Protein 4DYW (pdb70)

Radius of gyration: 19.46 Å; Cα contacts (8 Å, |Δi|>4): 592; chains: 2; bounding box: 38×38×55 Å

Secondary structure (DSSP, 8-state):
---EEEEEEEEEETTEEEEEEE-SSSSTT-EE--EEEPPTT--HHHHHHHHHHHHHS-EEES-EEEEEEEEEETTTTEEEEEEEEEESEEES----S-TTTEEEEEEEETTS--SSB-HHHHHHHHHH-/---EEEEEEEEEETTEEEEEEE-SSSSTT-EE-SEEEPPTT--HHHHHHHHHHHHHS-EEES-EEEEEEEEEETTTTEEEEEEEEEESEEES----S-TTTEEEEEEEETTS--SSBPHHHHHHHHHH-

Solvent-accessible surface area: 12102 Å² total; per-residue (Å²): 123,77,6,61,3,4,8,5,0,2,0,17,99,129,44,111,1,2,0,3,61,64,92,149,80,66,58,54,26,14,33,1,24,2,16,29,94,0,48,93,63,27,60,3,102,49,0,2,52,63,14,0,89,78,4,0,32,0,42,17,87,93,27,86,54,35,10,20,0,36,29,61,43,65,104,110,46,42,1,63,4,13,0,1,5,36,0,110,41,15,56,51,132,22,141,36,52,24,94,99,94,8,102,30,48,17,83,44,34,51,138,111,39,20,130,75,13,10,57,26,0,118,47,1,20,140,114,42,110,113,83,4,56,4,4,8,4,0,0,0,18,37,131,43,111,0,0,0,4,57,65,49,60,82,66,60,53,28,14,31,3,24,0,12,25,103,1,50,97,57,14,36,3,100,149,0,3,55,63,7,0,87,75,8,1,20,1,44,19,86,97,31,87,54,38,6,20,0,35,24,61,42,66,103,107,45,40,2,62,4,12,0,2,7,34,1,120,45,53,54,52,136,19,136,58,48,83,85,90,80,15,100,32,50,13,84,42,34,54,138,107,60,23,159,68,20,10,65,25,0,117,50,0,13,126,107,59,105

B-factor: mean 45.98, std 13.65, range [24.49, 99.6]

Sequence (258 aa):
EQPRVGCGAAIVRDGRILLIKRKRAPEAGCWGLPGGKVDWLEPVERAVCREIEEELGIALERATLLCVVDHIDAANGEHWVAPVYLAHAFSGEPRVVEPDRHEALGWFALDDLPQPLTHATRIALEQVTEQPRVGCGAAIVRDGRIL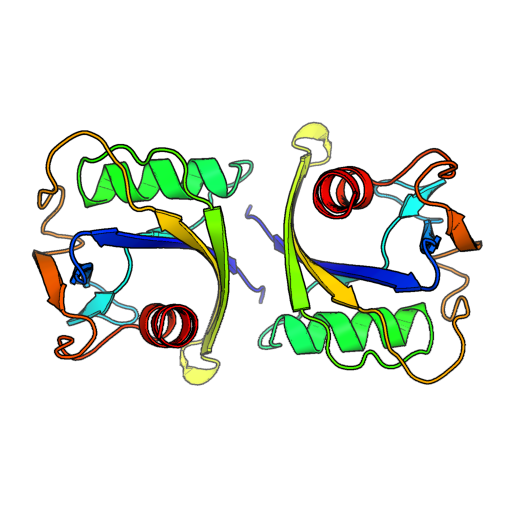LIKRKRAPEAGCWGLPGGKVDWLEPVERAVCREIEEELGIALERATLLCVVDHIDAANGEHWVAPVYLAHAFSGEPRVVEPDRHEALGWFALDDLPQPLTHATRIALEQVT

Organism: Burkholderia pseudomallei (strain 1710b) (NCBI:txid320372)

Structure (mmCIF, N/CA/C/O backbone):
data_4DYW
#
_entry.id   4DYW
#
_cell.length_a   78.040
_cell.length_b   78.040
_cell.length_c   113.920
_cell.angle_alpha   90.000
_cell.angle_beta   90.000
_cell.angle_gamma   90.000
#
_symmetry.space_group_name_H-M   'P 43 21 2'
#
loop_
_entity.id
_entity.type
_entity.pdbx_description
1 polymer 'MutT/NUDIX family protein'
2 water water
#
loop_
_atom_site.group_PDB
_atom_site.id
_atom_site.type_symbol
_atom_site.label_atom_id
_atom_site.label_alt_id
_atom_site.label_comp_id
_atom_site.label_asym_id
_atom_site.label_entity_id
_atom_site.label_seq_id
_atom_site.pdbx_PDB_ins_code
_atom_site.Cartn_x
_atom_site.Cartn_y
_atom_site.Cartn_z
_atom_site.occupancy
_atom_site.B_iso_or_equiv
_atom_site.auth_seq_id
_atom_site.auth_comp_id
_atom_site.auth_asym_id
_atom_site.auth_atom_id
_atom_site.pdbx_PDB_model_num
ATOM 1 N N . GLU A 1 26 ? 28.897 0.724 0.687 1.00 58.35 5 GLU A N 1
ATOM 2 C CA . GLU A 1 26 ? 29.079 0.549 -0.777 1.00 60.38 5 GLU A CA 1
ATOM 3 C C . GLU A 1 26 ? 28.014 -0.429 -1.296 1.00 59.85 5 GLU A C 1
ATOM 4 O O . GLU A 1 26 ? 27.276 -0.106 -2.238 1.00 62.22 5 GLU A O 1
ATOM 6 N N . GLN A 1 27 ? 27.895 -1.610 -0.688 1.00 55.75 6 GLN A N 1
ATOM 7 C CA . GLN A 1 27 ? 26.943 -2.610 -1.245 1.00 54.30 6 GLN A CA 1
ATOM 8 C C . GLN A 1 27 ? 26.271 -3.641 -0.300 1.00 47.18 6 GLN A C 1
ATOM 9 O O . GLN A 1 27 ? 26.756 -3.911 0.796 1.00 49.49 6 GLN A O 1
ATOM 15 N N . PRO A 1 28 ? 25.129 -4.216 -0.737 1.00 41.53 7 PRO A N 1
ATOM 16 C CA . PRO A 1 28 ? 24.337 -5.057 0.160 1.00 39.61 7 PRO A CA 1
ATOM 17 C C . PRO A 1 28 ? 25.118 -6.263 0.665 1.00 39.07 7 PRO A C 1
ATOM 18 O O . PRO A 1 28 ? 25.905 -6.829 -0.060 1.00 41.99 7 PRO A O 1
ATOM 22 N N . ARG A 1 29 ? 24.924 -6.636 1.911 1.00 40.00 8 ARG A N 1
ATOM 23 C CA . ARG A 1 29 ? 25.679 -7.731 2.499 1.00 42.16 8 ARG A CA 1
ATOM 24 C C . ARG A 1 29 ? 24.718 -8.896 2.725 1.00 38.28 8 ARG A C 1
ATOM 25 O O . ARG A 1 29 ? 23.493 -8.663 2.813 1.00 32.62 8 ARG A O 1
ATOM 33 N N . VAL A 1 30 ? 25.278 -10.120 2.803 1.00 31.52 9 VAL A N 1
ATOM 34 C CA . VAL A 1 30 ? 24.484 -11.343 2.933 1.00 29.86 9 VAL A CA 1
ATOM 35 C C . VAL A 1 30 ? 24.494 -11.845 4.374 1.00 30.21 9 VAL A C 1
ATOM 36 O O . VAL A 1 30 ? 25.539 -12.135 4.920 1.00 28.71 9 VAL A O 1
ATOM 40 N N . GLY A 1 31 ? 23.302 -11.960 4.963 1.00 30.76 10 GLY A N 1
ATOM 41 C CA . GLY A 1 31 ? 23.121 -12.472 6.302 1.00 31.74 10 GLY A CA 1
ATOM 42 C C . GLY A 1 31 ? 22.290 -13.725 6.251 1.00 33.82 10 GLY A C 1
ATOM 43 O O . GLY A 1 31 ? 21.990 -14.220 5.170 1.00 36.08 10 GLY A O 1
ATOM 44 N N . CYS A 1 32 ? 21.961 -14.272 7.418 1.00 36.43 11 CYS A N 1
ATOM 45 C CA . CYS A 1 32 ? 21.073 -15.449 7.506 1.00 36.14 11 CYS A CA 1
ATOM 46 C C . CYS A 1 32 ? 20.490 -15.578 8.902 1.00 34.19 11 CYS A C 1
ATOM 47 O O . CYS A 1 32 ? 20.933 -14.914 9.838 1.00 33.47 11 CYS A O 1
ATOM 50 N N . GLY A 1 33 ? 19.494 -16.434 9.033 1.00 33.77 12 GLY A N 1
ATOM 51 C CA . GLY A 1 33 ? 18.777 -16.577 10.292 1.00 33.45 12 GLY A CA 1
ATOM 52 C C . GLY A 1 33 ? 18.054 -17.893 10.389 1.00 33.95 12 GLY A C 1
ATOM 53 O O . GLY A 1 33 ? 17.884 -18.598 9.373 1.00 34.86 12 GLY A O 1
ATOM 54 N N . ALA A 1 34 ? 17.633 -18.227 11.614 1.00 34.79 13 ALA A N 1
ATOM 55 C CA . ALA A 1 34 ? 16.873 -19.454 11.875 1.00 34.76 13 ALA A CA 1
ATOM 56 C C . ALA A 1 34 ? 15.646 -19.154 12.744 1.00 35.39 13 ALA A C 1
ATOM 57 O O . ALA A 1 34 ? 15.739 -18.486 13.763 1.00 36.72 13 ALA A O 1
ATOM 59 N N . ALA A 1 35 ? 14.492 -19.615 12.286 1.00 36.49 14 ALA A N 1
ATOM 60 C CA . ALA A 1 35 ? 13.260 -19.577 13.047 1.00 36.33 14 ALA A CA 1
ATOM 61 C C . ALA A 1 35 ? 13.119 -20.982 13.623 1.00 36.78 14 ALA A C 1
ATOM 62 O O . ALA A 1 35 ? 12.748 -21.894 12.910 1.00 41.27 14 ALA A O 1
ATOM 64 N N . ILE A 1 36 ? 13.458 -21.156 14.893 1.00 36.67 15 ILE A N 1
ATOM 65 C CA . ILE A 1 36 ? 13.445 -22.451 15.546 1.00 37.44 15 ILE A CA 1
ATOM 66 C C . ILE A 1 36 ? 12.153 -22.594 16.352 1.00 40.50 15 ILE A C 1
ATOM 67 O O . ILE A 1 36 ? 11.948 -21.897 17.352 1.00 37.87 15 ILE A O 1
ATOM 72 N N . VAL A 1 37 ? 11.279 -23.490 15.899 1.00 45.87 16 VAL A N 1
ATOM 73 C CA . VAL A 1 37 ? 9.920 -23.588 16.413 1.00 50.69 16 VAL A CA 1
ATOM 74 C C . VAL A 1 37 ? 9.599 -24.993 16.903 1.00 58.25 16 VAL A C 1
ATOM 75 O O . VAL A 1 37 ? 9.657 -25.939 16.124 1.00 62.05 16 VAL A O 1
ATOM 79 N N . ARG A 1 38 ? 9.259 -25.106 18.192 1.00 66.44 17 ARG A N 1
ATOM 80 C CA . ARG A 1 38 ? 8.766 -26.343 18.826 1.00 68.88 17 ARG A CA 1
ATOM 81 C C . ARG A 1 38 ? 7.503 -26.023 19.616 1.00 69.63 17 ARG A C 1
ATOM 82 O O . ARG A 1 38 ? 7.475 -25.043 20.353 1.00 67.71 17 ARG A O 1
ATOM 90 N N . ASP A 1 39 ? 6.468 -26.850 19.466 1.00 69.75 18 ASP A N 1
ATOM 91 C CA . ASP A 1 39 ? 5.250 -26.760 20.290 1.00 69.06 18 ASP A CA 1
ATOM 92 C C . ASP A 1 39 ? 4.602 -25.379 20.262 1.00 63.76 18 ASP A C 1
ATOM 93 O O . ASP A 1 39 ? 4.112 -24.893 21.291 1.00 59.28 18 ASP A O 1
ATOM 98 N N . GLY A 1 40 ? 4.600 -24.756 19.087 1.00 60.09 19 GLY A N 1
ATOM 99 C CA . GLY A 1 40 ? 3.991 -23.434 18.925 1.00 58.90 19 GLY A CA 1
ATOM 100 C C . GLY A 1 40 ? 4.728 -22.330 19.656 1.00 55.76 19 GLY A C 1
ATOM 101 O O . GLY A 1 40 ? 4.127 -21.293 20.015 1.00 51.77 19 GLY A O 1
ATOM 102 N N . ARG A 1 41 ? 6.028 -22.563 19.893 1.00 53.14 20 ARG A N 1
ATOM 103 C CA . ARG A 1 41 ? 6.900 -21.574 20.514 1.00 48.83 20 ARG A CA 1
ATOM 104 C C . ARG A 1 41 ? 8.149 -21.361 19.669 1.00 44.01 20 ARG A C 1
ATOM 105 O O . ARG A 1 41 ? 8.683 -22.291 19.075 1.00 41.61 20 ARG A O 1
ATOM 113 N N . ILE A 1 42 ? 8.640 -20.130 19.646 1.00 40.99 21 ILE A N 1
ATOM 114 C CA . ILE A 1 42 ? 9.840 -19.823 18.899 1.00 37.58 21 ILE A CA 1
ATOM 115 C C . ILE A 1 42 ? 11.002 -19.499 19.839 1.00 35.51 21 ILE A C 1
ATOM 116 O O . ILE A 1 42 ? 10.807 -18.844 20.848 1.00 33.22 21 ILE A O 1
ATOM 121 N N . LEU A 1 43 ? 12.207 -19.957 19.489 1.00 36.00 22 LEU A N 1
ATOM 122 C CA . LEU A 1 43 ? 13.405 -19.698 20.291 1.00 36.07 22 LEU A CA 1
ATOM 123 C C . LEU A 1 43 ? 13.997 -18.356 19.902 1.00 37.83 22 LEU A C 1
ATOM 124 O O . LEU A 1 43 ? 14.515 -18.205 18.805 1.00 40.43 22 LEU A O 1
ATOM 129 N N . LEU A 1 44 ? 13.913 -17.384 20.811 1.00 39.02 23 LEU A N 1
ATOM 130 C CA . LEU A 1 44 ? 14.440 -16.046 20.586 1.00 35.40 23 LEU A CA 1
ATOM 131 C C . LEU A 1 44 ? 15.565 -15.714 21.570 1.00 35.21 23 LEU A C 1
ATOM 132 O O . LEU A 1 44 ? 15.600 -16.211 22.692 1.00 31.71 23 LEU A O 1
ATOM 137 N N . ILE A 1 45 ? 16.486 -14.867 21.110 1.00 36.83 24 ILE A N 1
ATOM 138 C CA . ILE A 1 45 ? 17.684 -14.485 21.850 1.00 35.88 24 ILE A CA 1
ATOM 139 C C . ILE A 1 45 ? 17.763 -12.959 21.886 1.00 35.96 24 ILE A C 1
ATOM 140 O O . ILE A 1 45 ? 17.343 -12.306 20.956 1.00 37.28 24 ILE A O 1
ATOM 145 N N . LYS A 1 46 ? 18.176 -12.388 23.016 1.00 38.31 25 LYS A N 1
ATOM 146 C CA . LYS A 1 46 ? 18.062 -10.962 23.244 1.00 35.88 25 LYS A CA 1
ATOM 147 C C . LYS A 1 46 ? 19.437 -10.336 23.079 1.00 38.08 25 LYS A C 1
ATOM 148 O O . LYS A 1 46 ? 20.355 -10.678 23.803 1.00 39.09 25 LYS A O 1
ATOM 154 N N . ARG A 1 47 ? 19.574 -9.406 22.138 1.00 37.30 26 ARG A N 1
ATOM 155 C CA . ARG A 1 47 ? 20.883 -8.834 21.816 1.00 39.55 26 ARG A CA 1
ATOM 156 C C . ARG A 1 47 ? 21.332 -7.756 22.821 1.00 41.83 26 ARG A C 1
ATOM 157 O O . ARG A 1 47 ? 20.510 -6.918 23.269 1.00 40.99 26 ARG A O 1
ATOM 165 N N . LYS A 1 48 ? 22.622 -7.764 23.158 1.00 43.94 27 LYS A N 1
ATOM 166 C CA . LYS A 1 48 ? 23.212 -6.701 23.991 1.00 49.61 27 LYS A CA 1
ATOM 167 C C . LYS A 1 48 ? 23.712 -5.532 23.175 1.00 53.02 27 LYS A C 1
ATOM 168 O O . LYS A 1 48 ? 23.646 -4.419 23.631 1.00 55.95 27 LYS A O 1
ATOM 174 N N . ARG A 1 49 ? 24.211 -5.787 21.968 1.00 57.34 28 ARG A N 1
ATOM 175 C CA . ARG A 1 49 ? 24.965 -4.782 21.224 1.00 60.26 28 ARG A CA 1
ATOM 176 C C . ARG A 1 49 ? 24.213 -4.339 19.989 1.00 57.14 28 ARG A C 1
ATOM 177 O O . ARG A 1 49 ? 23.503 -5.132 19.367 1.00 57.12 28 ARG A O 1
ATOM 185 N N . ALA A 1 50 ? 24.415 -3.082 19.611 1.00 52.77 29 ALA A N 1
ATOM 186 C CA . ALA A 1 50 ? 23.852 -2.554 18.377 1.00 52.12 29 ALA A CA 1
ATOM 187 C C . ALA A 1 50 ? 24.374 -3.336 17.169 1.00 50.86 29 ALA A C 1
ATOM 188 O O . ALA A 1 50 ? 25.397 -4.004 17.259 1.00 48.92 29 ALA A O 1
ATOM 190 N N . PRO A 1 51 ? 23.664 -3.287 16.038 1.00 49.51 30 PRO A N 1
ATOM 191 C CA . PRO A 1 51 ? 22.356 -2.670 15.828 1.00 50.10 30 PRO A CA 1
ATOM 192 C C . PRO A 1 51 ? 21.219 -3.451 16.504 1.00 47.00 30 PRO A C 1
ATOM 193 O O . PRO A 1 51 ? 21.370 -4.626 16.821 1.00 48.06 30 PRO A O 1
ATOM 197 N N . GLU A 1 52 ? 20.085 -2.790 16.688 1.00 43.94 31 GLU A N 1
ATOM 198 C CA . GLU A 1 52 ? 18.932 -3.389 17.319 1.00 42.93 31 GLU A CA 1
ATOM 199 C C . GLU A 1 52 ? 19.256 -3.949 18.735 1.00 43.02 31 GLU A C 1
ATOM 200 O O . GLU A 1 52 ? 18.689 -4.945 19.182 1.00 39.88 31 GLU A O 1
ATOM 206 N N . ALA A 1 53 ? 20.143 -3.253 19.449 1.00 44.58 32 ALA A N 1
ATOM 207 C CA . ALA A 1 53 ? 20.465 -3.578 20.850 1.00 43.31 32 ALA A CA 1
ATOM 208 C C . ALA A 1 53 ? 19.198 -3.601 21.715 1.00 42.45 32 ALA A C 1
ATOM 209 O O . ALA A 1 53 ? 18.292 -2.786 21.545 1.00 42.27 32 ALA A O 1
ATOM 211 N N . GLY A 1 54 ? 19.113 -4.565 22.620 1.00 42.99 33 GLY A N 1
ATOM 212 C CA . GLY A 1 54 ? 17.937 -4.678 23.483 1.00 44.44 33 GLY A CA 1
ATOM 213 C C . GLY A 1 54 ? 16.708 -5.351 22.861 1.00 46.08 33 GLY A C 1
ATOM 214 O O . GLY A 1 54 ? 15.661 -5.444 23.527 1.00 47.05 33 GLY A O 1
ATOM 215 N N . CYS A 1 55 ? 16.838 -5.840 21.616 1.00 43.12 34 CYS A N 1
ATOM 216 C CA . CYS A 1 55 ? 15.751 -6.526 20.928 1.00 41.03 34 CYS A CA 1
ATOM 217 C C . CYS A 1 55 ? 15.885 -8.028 20.992 1.00 38.43 34 CYS A C 1
ATOM 218 O O . CYS A 1 55 ? 17.001 -8.576 20.926 1.00 38.74 34 CYS A O 1
ATOM 221 N N . TRP A 1 56 ? 14.732 -8.682 21.093 1.00 35.36 35 TRP A N 1
ATOM 222 C CA . TRP A 1 56 ? 14.651 -10.129 20.987 1.00 35.52 35 TRP A CA 1
ATOM 223 C C . TRP A 1 56 ? 14.559 -10.455 19.543 1.00 35.21 35 TRP A C 1
ATOM 224 O O . TRP A 1 56 ? 13.831 -9.792 18.808 1.00 34.60 35 TRP A O 1
ATOM 235 N N . GLY A 1 57 ? 15.282 -11.475 19.101 1.00 35.17 36 GLY A N 1
ATOM 236 C CA . GLY A 1 57 ? 15.234 -11.838 17.702 1.00 34.61 36 GLY A CA 1
ATOM 237 C C . GLY A 1 57 ? 15.688 -13.237 17.399 1.00 34.30 36 GLY A C 1
ATOM 238 O O . GLY A 1 57 ? 16.126 -13.974 18.271 1.00 32.39 36 GLY A O 1
ATOM 239 N N . LEU A 1 58 ? 15.589 -13.578 16.122 1.00 35.27 37 LEU A N 1
ATOM 240 C CA . LEU A 1 58 ? 16.052 -14.841 15.606 1.00 33.98 37 LEU A CA 1
ATOM 241 C C . LEU A 1 58 ? 17.551 -14.914 15.743 1.00 33.41 37 LEU A C 1
ATOM 242 O O . LEU A 1 58 ? 18.225 -13.935 15.559 1.00 33.58 37 LEU A O 1
ATOM 247 N N . PRO A 1 59 ? 18.088 -16.087 16.060 1.00 34.59 38 PRO A N 1
ATOM 248 C CA . PRO A 1 59 ? 19.518 -16.288 15.896 1.00 34.41 38 PRO A CA 1
ATOM 249 C C . PRO A 1 59 ? 19.953 -16.237 14.417 1.00 36.42 38 PRO A C 1
ATOM 250 O O . PRO A 1 59 ? 19.162 -16.588 13.519 1.00 35.86 38 PRO A O 1
ATOM 254 N N . GLY A 1 60 ? 21.201 -15.845 14.176 1.00 36.11 39 GLY A N 1
ATOM 255 C CA . GLY A 1 60 ? 21.740 -15.765 12.818 1.00 38.82 39 GLY A CA 1
ATOM 256 C C . GLY A 1 60 ? 22.949 -14.863 12.767 1.00 40.22 39 GLY A C 1
ATOM 257 O O . GLY A 1 60 ? 23.534 -14.576 13.801 1.00 43.77 39 GLY A O 1
ATOM 258 N N . GLY A 1 61 ? 23.348 -14.448 11.570 1.00 37.32 40 GLY A N 1
ATOM 259 C CA . GLY A 1 61 ? 24.563 -13.660 11.408 1.00 38.16 40 GLY A CA 1
ATOM 260 C C . GLY A 1 61 ? 25.003 -13.603 9.962 1.00 39.05 40 GLY A C 1
ATOM 261 O O . GLY A 1 61 ? 24.219 -13.852 9.060 1.00 40.58 40 GLY A O 1
ATOM 262 N N . LYS A 1 62 ? 26.270 -13.293 9.735 1.00 39.69 41 LYS A N 1
ATOM 263 C CA . LYS A 1 62 ? 26.750 -13.065 8.378 1.00 39.78 41 LYS A CA 1
ATOM 264 C C . LYS A 1 62 ? 27.117 -14.403 7.730 1.00 38.20 41 LYS A C 1
ATOM 265 O O . LYS A 1 62 ? 27.487 -15.350 8.425 1.00 36.67 41 LYS A O 1
ATOM 271 N N . VAL A 1 63 ? 26.930 -14.504 6.413 1.00 37.56 42 VAL A N 1
ATOM 272 C CA . VAL A 1 63 ? 27.449 -15.636 5.620 1.00 39.02 42 VAL A CA 1
ATOM 273 C C . VAL A 1 63 ? 28.915 -15.320 5.269 1.00 39.78 42 VAL A C 1
ATOM 274 O O . VAL A 1 63 ? 29.220 -14.216 4.859 1.00 39.77 42 VAL A O 1
ATOM 278 N N . ASP A 1 64 ? 29.829 -16.266 5.496 1.00 40.67 43 ASP A N 1
ATOM 279 C CA . ASP A 1 64 ? 31.271 -16.050 5.228 1.00 39.57 43 ASP A CA 1
ATOM 280 C C . ASP A 1 64 ? 31.633 -16.310 3.776 1.00 37.93 43 ASP A C 1
ATOM 281 O O . ASP A 1 64 ? 30.923 -17.015 3.054 1.00 37.59 43 ASP A O 1
ATOM 286 N N . TRP A 1 65 ? 32.758 -15.740 3.374 1.00 37.34 44 TRP A N 1
ATOM 287 C CA . TRP A 1 65 ? 33.298 -15.891 2.043 1.00 37.28 44 TRP A CA 1
ATOM 288 C C . TRP A 1 65 ? 33.434 -17.347 1.709 1.00 37.37 44 TRP A C 1
ATOM 289 O O . TRP A 1 65 ? 34.101 -18.097 2.427 1.00 37.75 44 TRP A O 1
ATOM 300 N N . LEU A 1 66 ? 32.763 -17.744 0.629 1.00 36.20 45 LEU A N 1
ATOM 301 C CA . LEU A 1 66 ? 32.777 -19.113 0.048 1.00 38.83 45 LEU A CA 1
ATOM 302 C C . LEU A 1 66 ? 32.015 -20.155 0.839 1.00 38.75 45 LEU A C 1
ATOM 303 O O . LEU A 1 66 ? 32.171 -21.361 0.587 1.00 41.36 45 LEU A O 1
ATOM 308 N N . GLU A 1 67 ? 31.192 -19.700 1.777 1.00 37.73 46 GLU A N 1
ATOM 309 C CA . GLU A 1 67 ? 30.384 -20.597 2.607 1.00 38.06 46 GLU A CA 1
ATOM 310 C C . GLU A 1 67 ? 28.958 -20.727 2.069 1.00 35.66 46 GLU A C 1
ATOM 311 O O . GLU A 1 67 ? 28.302 -19.727 1.838 1.00 34.09 46 GLU A O 1
ATOM 317 N N . PRO A 1 68 ? 28.464 -21.957 1.881 1.00 35.02 47 PRO A N 1
ATOM 318 C CA . PRO A 1 68 ? 27.064 -22.022 1.465 1.00 34.23 47 PRO A CA 1
ATOM 319 C C . PRO A 1 68 ? 26.129 -21.443 2.524 1.00 33.19 47 PRO A C 1
ATOM 320 O O . PRO A 1 68 ? 26.384 -21.606 3.704 1.00 34.44 47 PRO A O 1
ATOM 324 N N . VAL A 1 69 ? 25.045 -20.793 2.103 1.00 31.94 48 VAL A N 1
ATOM 325 C CA . VAL A 1 69 ? 24.158 -20.173 3.039 1.00 32.69 48 VAL A CA 1
ATOM 326 C C . VAL A 1 69 ? 23.679 -21.172 4.116 1.00 35.60 48 VAL A C 1
ATOM 327 O O . VAL A 1 69 ? 23.679 -20.830 5.297 1.00 35.59 48 VAL A O 1
ATOM 331 N N . GLU A 1 70 ? 23.332 -22.407 3.741 1.00 37.80 49 GLU A N 1
ATOM 332 C CA . GLU A 1 70 ? 22.820 -23.385 4.721 1.00 39.56 49 GLU A CA 1
ATOM 333 C C . GLU A 1 70 ? 23.890 -23.833 5.714 1.00 38.93 49 GLU A C 1
ATOM 334 O O . GLU A 1 70 ? 23.574 -24.110 6.862 1.00 36.53 49 GLU A O 1
ATOM 340 N N . ARG A 1 71 ? 25.159 -23.876 5.300 1.00 38.51 50 ARG A N 1
ATOM 341 C CA . ARG A 1 71 ? 26.225 -24.186 6.256 1.00 37.77 50 ARG A CA 1
ATOM 342 C C . ARG A 1 71 ? 26.410 -22.971 7.191 1.00 37.32 50 ARG A C 1
ATOM 343 O O . ARG A 1 71 ? 26.722 -23.142 8.356 1.00 38.62 50 ARG A O 1
ATOM 345 N N . ALA A 1 72 ? 26.158 -21.756 6.702 1.00 35.88 51 ALA A N 1
ATOM 346 C CA . ALA A 1 72 ? 26.237 -20.553 7.555 1.00 36.16 51 ALA A CA 1
ATOM 347 C C . ALA A 1 72 ? 25.135 -20.568 8.630 1.00 36.73 51 ALA A C 1
ATOM 348 O O . ALA A 1 72 ? 25.385 -20.210 9.770 1.00 36.41 51 ALA A O 1
ATOM 350 N N . VAL A 1 73 ? 23.921 -20.993 8.284 1.00 37.70 52 VAL A N 1
ATOM 351 C CA . VAL A 1 73 ? 22.854 -21.020 9.285 1.00 38.09 52 VAL A CA 1
ATOM 352 C C . VAL A 1 73 ? 23.240 -21.976 10.420 1.00 37.47 52 VAL A C 1
ATOM 353 O O . VAL A 1 73 ? 23.151 -21.606 11.585 1.00 37.87 52 VAL A O 1
ATOM 357 N N . CYS A 1 74 ? 23.707 -23.167 10.073 1.00 35.76 53 CYS A N 1
ATOM 358 C CA . CYS A 1 74 ? 24.110 -24.144 11.071 1.00 37.45 53 CYS A CA 1
ATOM 359 C C . CYS A 1 74 ? 25.269 -23.670 11.952 1.00 38.66 53 CYS A C 1
ATOM 360 O O . CYS A 1 74 ? 25.225 -23.843 13.183 1.00 40.23 53 CYS A O 1
ATOM 363 N N . ARG A 1 75 ? 26.294 -23.095 11.329 1.00 37.75 54 ARG A N 1
ATOM 364 C CA . ARG A 1 75 ? 27.474 -22.669 12.050 1.00 39.16 54 ARG A CA 1
ATOM 365 C C . ARG A 1 75 ? 27.123 -21.564 13.057 1.00 40.71 54 ARG A C 1
ATOM 366 O O . ARG A 1 75 ? 27.592 -21.567 14.204 1.00 42.10 54 ARG A O 1
ATOM 374 N N . GLU A 1 76 ? 26.294 -20.624 12.621 1.00 40.96 55 GLU A N 1
ATOM 375 C CA . GLU A 1 76 ? 26.009 -19.401 13.376 1.00 42.12 55 GLU A CA 1
ATOM 376 C C . GLU A 1 76 ? 25.073 -19.719 14.562 1.00 40.45 55 GLU A C 1
ATOM 377 O O . GLU A 1 76 ? 25.234 -19.182 15.647 1.00 38.74 55 GLU A O 1
ATOM 383 N N . ILE A 1 77 ? 24.126 -20.628 14.355 1.00 40.36 56 ILE A N 1
ATOM 384 C CA . ILE A 1 77 ? 23.261 -21.082 15.416 1.00 40.02 56 ILE A CA 1
ATOM 385 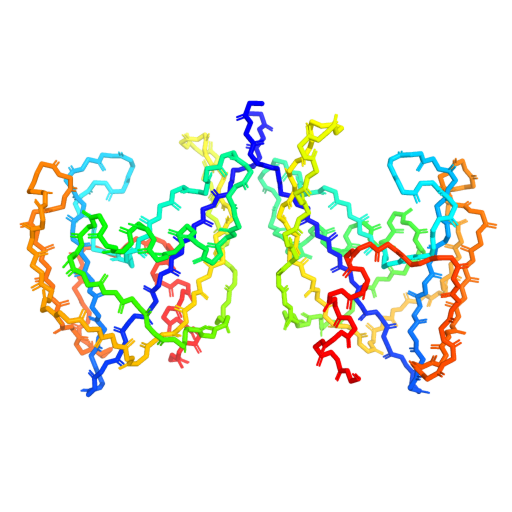C C . ILE A 1 77 ? 24.071 -21.934 16.412 1.00 44.56 56 ILE A C 1
ATOM 386 O O . ILE A 1 77 ? 23.820 -21.892 17.611 1.00 43.61 56 ILE A O 1
ATOM 391 N N . GLU A 1 78 ? 25.048 -22.693 15.925 1.00 47.90 57 GLU A N 1
ATOM 392 C CA . GLU A 1 78 ? 25.946 -23.476 16.799 1.00 48.77 57 GLU A CA 1
ATOM 393 C C . GLU A 1 78 ? 26.793 -22.538 17.651 1.00 46.98 57 GLU A C 1
ATOM 394 O O . GLU A 1 78 ? 26.900 -22.701 18.881 1.00 47.18 57 GLU A O 1
ATOM 400 N N . GLU A 1 79 ? 27.373 -21.539 17.003 1.00 44.69 58 GLU A N 1
ATOM 401 C CA . GLU A 1 79 ? 28.177 -20.541 17.705 1.00 44.99 58 GLU A CA 1
ATOM 402 C C . GLU A 1 79 ? 27.399 -19.753 18.784 1.00 43.42 58 GLU A C 1
ATOM 403 O O . GLU A 1 79 ? 27.993 -19.321 19.771 1.00 40.36 58 GLU A O 1
ATOM 409 N N . GLU A 1 80 ? 26.089 -19.575 18.589 1.00 41.48 59 GLU A N 1
ATOM 410 C CA . GLU A 1 80 ? 25.294 -18.689 19.433 1.00 42.24 59 GLU A CA 1
ATOM 411 C C . GLU A 1 80 ? 24.519 -19.409 20.491 1.00 39.48 59 GLU A C 1
ATOM 412 O O . GLU A 1 80 ? 24.291 -18.865 21.565 1.00 40.29 59 GLU A O 1
ATOM 418 N N . LEU A 1 81 ? 24.088 -20.618 20.164 1.00 37.87 60 LEU A N 1
ATOM 419 C CA . LEU A 1 81 ? 23.136 -21.352 20.966 1.00 37.23 60 LEU A CA 1
ATOM 420 C C . LEU A 1 81 ? 23.639 -22.739 21.386 1.00 38.65 60 LEU A C 1
ATOM 421 O O . LEU A 1 81 ? 23.027 -23.389 22.223 1.00 38.83 60 LEU A O 1
ATOM 426 N N . GLY A 1 82 ? 24.735 -23.195 20.802 1.00 40.12 61 GLY A N 1
ATOM 427 C CA . GLY A 1 82 ? 25.311 -24.477 21.166 1.00 41.69 61 GLY A CA 1
ATOM 428 C C . GLY A 1 82 ? 24.500 -25.676 20.736 1.00 43.16 61 GLY A C 1
ATOM 429 O O . GLY A 1 82 ? 24.645 -26.745 21.317 1.00 47.64 61 GLY A O 1
ATOM 430 N N . ILE A 1 83 ? 23.649 -25.515 19.721 1.00 44.40 62 ILE A N 1
ATOM 431 C CA . ILE A 1 83 ? 22.847 -26.626 19.170 1.00 44.50 62 ILE A CA 1
ATOM 432 C C . ILE A 1 83 ? 23.158 -26.847 17.678 1.00 45.30 62 ILE A C 1
ATOM 433 O O . ILE A 1 83 ? 23.745 -25.989 17.030 1.00 47.33 62 ILE A O 1
ATOM 438 N N . ALA A 1 84 ? 22.808 -28.021 17.159 1.00 47.48 63 ALA A N 1
ATOM 439 C CA . ALA A 1 84 ? 23.100 -28.407 15.756 1.00 47.56 63 ALA A CA 1
ATOM 440 C C . ALA A 1 84 ? 21.769 -28.617 15.046 1.00 49.02 63 ALA A C 1
ATOM 441 O O . ALA A 1 84 ? 21.000 -29.518 15.398 1.00 50.60 63 ALA A O 1
ATOM 443 N N . LEU A 1 85 ? 21.476 -27.750 14.077 1.00 50.00 64 LEU A N 1
ATOM 444 C CA . LEU A 1 85 ? 20.216 -27.827 13.356 1.00 50.28 64 LEU A CA 1
ATOM 445 C C . LEU A 1 85 ? 20.167 -29.078 12.473 1.00 55.43 64 LEU A C 1
ATOM 446 O O . LEU A 1 85 ? 21.175 -29.505 11.924 1.00 54.07 64 LEU A O 1
ATOM 451 N N . GLU A 1 86 ? 18.983 -29.668 12.376 1.00 61.98 65 GLU A N 1
ATOM 452 C CA . GLU A 1 86 ? 18.733 -30.790 11.483 1.00 68.10 65 GLU A CA 1
ATOM 453 C C . GLU A 1 86 ? 17.525 -30.443 10.596 1.00 69.67 65 GLU A C 1
ATOM 454 O O . GLU A 1 86 ? 16.468 -30.012 11.094 1.00 71.66 65 GLU A O 1
ATOM 460 N N . ARG A 1 87 ? 17.711 -30.572 9.285 1.00 68.15 66 ARG A N 1
ATOM 461 C CA . ARG A 1 87 ? 16.611 -30.479 8.316 1.00 68.36 66 ARG A CA 1
ATOM 462 C C . ARG A 1 87 ? 15.945 -29.089 8.242 1.00 64.08 66 ARG A C 1
ATOM 463 O O . ARG A 1 87 ? 14.716 -28.982 8.214 1.00 67.55 66 ARG A O 1
ATOM 465 N N . ALA A 1 88 ? 16.746 -28.032 8.175 1.00 57.38 67 ALA A N 1
ATOM 466 C CA . ALA A 1 88 ? 16.186 -26.670 8.092 1.00 56.27 67 ALA A CA 1
ATOM 467 C C . ALA A 1 88 ? 15.728 -26.349 6.667 1.00 53.86 67 ALA A C 1
ATOM 468 O O . ALA A 1 88 ? 16.487 -26.573 5.738 1.00 53.21 67 ALA A O 1
ATOM 470 N N . THR A 1 89 ? 14.500 -25.851 6.487 1.00 51.96 68 THR A N 1
ATOM 471 C CA . THR A 1 89 ? 13.967 -25.530 5.135 1.00 50.19 68 THR A CA 1
ATOM 472 C C . THR A 1 89 ? 13.733 -24.013 4.939 1.00 47.62 68 THR A C 1
ATOM 473 O O . THR A 1 89 ? 13.372 -23.315 5.876 1.00 46.89 68 THR A O 1
ATOM 477 N N . LEU A 1 90 ? 13.903 -23.514 3.721 1.00 45.37 69 LEU A N 1
ATOM 478 C CA . LEU A 1 90 ? 13.810 -22.060 3.451 1.00 43.17 69 LEU A CA 1
ATOM 479 C C . LEU A 1 90 ? 12.446 -21.530 3.841 1.00 42.95 69 LEU A C 1
ATOM 480 O O . LEU A 1 90 ? 11.451 -22.157 3.512 1.00 44.93 69 LEU A O 1
ATOM 485 N N . LEU A 1 91 ? 12.391 -20.417 4.574 1.00 40.97 70 LEU A N 1
ATOM 486 C CA . LEU A 1 91 ? 11.095 -19.823 4.983 1.00 40.45 70 LEU A CA 1
ATOM 487 C C . LEU A 1 91 ? 10.794 -18.508 4.246 1.00 39.51 70 LEU A C 1
ATOM 488 O O . LEU A 1 91 ? 9.705 -18.315 3.738 1.00 39.39 70 LEU A O 1
ATOM 493 N N . CYS A 1 92 ? 11.755 -17.598 4.204 1.00 36.93 71 CYS A N 1
ATOM 494 C CA . CYS A 1 92 ? 11.555 -16.315 3.528 1.00 34.67 71 CYS A CA 1
ATOM 495 C C . CYS A 1 92 ? 12.918 -15.682 3.382 1.00 32.07 71 CYS A C 1
ATOM 496 O O . CYS A 1 92 ? 13.902 -16.264 3.829 1.00 30.21 71 CYS A O 1
ATOM 499 N N . VAL A 1 93 ? 12.959 -14.501 2.770 1.00 31.44 72 VAL A N 1
ATOM 500 C CA . VAL A 1 93 ? 14.163 -13.678 2.728 1.00 31.37 72 VAL A CA 1
ATOM 501 C C . VAL A 1 93 ? 13.857 -12.271 3.270 1.00 31.17 72 VAL A C 1
ATOM 502 O O . VAL A 1 93 ? 12.964 -11.585 2.788 1.00 28.09 72 VAL A O 1
ATOM 506 N N . VAL A 1 94 ? 14.645 -11.844 4.250 1.00 31.60 73 VAL A N 1
ATOM 507 C CA . VAL A 1 94 ? 14.464 -10.555 4.900 1.00 33.38 73 VAL A CA 1
ATOM 508 C C . VAL A 1 94 ? 15.374 -9.490 4.266 1.00 34.53 73 VAL A C 1
ATOM 509 O O . VAL A 1 94 ? 16.593 -9.680 4.178 1.00 33.84 73 VAL A O 1
ATOM 513 N N . ASP A 1 95 ? 14.765 -8.389 3.817 1.00 35.66 74 ASP A N 1
ATOM 514 C CA . ASP A 1 95 ? 15.466 -7.145 3.508 1.00 37.98 74 ASP A CA 1
ATOM 515 C C . ASP A 1 95 ? 15.683 -6.354 4.786 1.00 38.95 74 ASP A C 1
ATOM 516 O O . ASP A 1 95 ? 14.714 -5.929 5.403 1.00 42.62 74 ASP A O 1
ATOM 521 N N . HIS A 1 96 ? 16.929 -6.124 5.172 1.00 40.10 75 HIS A N 1
ATOM 522 C CA . HIS A 1 96 ? 17.219 -5.207 6.273 1.00 40.16 75 HIS A CA 1
ATOM 523 C C . HIS A 1 96 ? 17.870 -3.973 5.719 1.00 40.30 75 HIS A C 1
ATOM 524 O O . HIS A 1 96 ? 19.091 -3.917 5.559 1.00 41.76 75 HIS A O 1
ATOM 531 N N . ILE A 1 97 ? 17.042 -2.976 5.405 1.00 40.09 76 ILE A N 1
ATOM 532 C CA . ILE A 1 97 ? 17.488 -1.744 4.777 1.00 40.20 76 ILE A CA 1
ATOM 533 C C . ILE A 1 97 ? 17.388 -0.621 5.824 1.00 41.49 76 ILE A C 1
ATOM 534 O O . ILE A 1 97 ? 16.322 -0.356 6.381 1.00 40.79 76 ILE A O 1
ATOM 539 N N . ASP A 1 98 ? 18.510 0.027 6.109 1.00 42.72 77 ASP A N 1
ATOM 540 C CA . ASP A 1 98 ? 18.558 1.107 7.123 1.00 42.18 77 ASP A CA 1
ATOM 541 C C . ASP A 1 98 ? 19.526 2.171 6.652 1.00 40.70 77 ASP A C 1
ATOM 542 O O . ASP A 1 98 ? 20.705 2.154 7.005 1.00 37.97 77 ASP A O 1
ATOM 547 N N . ALA A 1 99 ? 19.025 3.052 5.792 1.00 40.98 78 ALA A N 1
ATOM 548 C CA . ALA A 1 99 ? 19.839 4.086 5.178 1.00 41.00 78 ALA A CA 1
ATOM 549 C C . ALA A 1 99 ? 20.474 4.989 6.237 1.00 43.40 78 ALA A C 1
ATOM 550 O O . ALA A 1 99 ? 21.647 5.311 6.128 1.00 48.22 78 ALA A O 1
ATOM 552 N N . ALA A 1 100 ? 19.707 5.387 7.252 1.00 42.68 79 ALA A N 1
ATOM 553 C CA . ALA A 1 100 ? 20.212 6.268 8.335 1.00 45.85 79 ALA A CA 1
ATOM 554 C C . ALA A 1 100 ? 21.487 5.731 9.021 1.00 48.67 79 ALA A C 1
ATOM 555 O O . ALA A 1 100 ? 22.424 6.489 9.283 1.00 49.85 79 ALA A O 1
ATOM 557 N N . ASN A 1 101 ? 21.518 4.429 9.307 1.00 50.61 80 ASN A N 1
ATOM 558 C CA . ASN A 1 101 ? 22.686 3.804 9.944 1.00 52.02 80 ASN A CA 1
ATOM 559 C C . ASN A 1 101 ? 23.657 3.194 8.945 1.00 52.67 80 ASN A C 1
ATOM 560 O O . ASN A 1 101 ? 24.645 2.581 9.345 1.00 52.12 80 ASN A O 1
ATOM 565 N N . GLY A 1 102 ? 23.370 3.358 7.654 1.00 52.56 81 GLY A N 1
ATOM 566 C CA . GLY A 1 102 ? 24.298 2.963 6.594 1.00 52.43 81 GLY A CA 1
ATOM 567 C C . GLY A 1 102 ? 24.414 1.459 6.388 1.00 51.78 81 GLY A C 1
ATOM 568 O O . GLY A 1 102 ? 25.465 0.977 6.001 1.00 49.28 81 GLY A O 1
ATOM 569 N N . GLU A 1 103 ? 23.352 0.706 6.640 1.00 51.90 82 GLU A N 1
ATOM 570 C CA . GLU A 1 103 ? 23.430 -0.725 6.399 1.00 55.81 82 GLU A CA 1
ATOM 571 C C . GLU A 1 103 ? 22.277 -1.387 5.612 1.00 49.95 82 GLU A C 1
ATOM 572 O O . GLU A 1 103 ? 21.095 -1.000 5.683 1.00 48.23 82 GLU A O 1
ATOM 578 N N . HIS A 1 104 ? 22.682 -2.399 4.851 1.00 41.81 83 HIS A N 1
ATOM 579 C CA . HIS A 1 104 ? 21.798 -3.145 3.993 1.00 38.01 83 HIS A CA 1
ATOM 580 C C . HIS A 1 104 ? 22.238 -4.590 4.030 1.00 37.71 83 HIS A C 1
ATOM 581 O O . HIS A 1 104 ? 23.327 -4.925 3.561 1.00 35.88 83 HIS A O 1
ATOM 588 N N . TRP A 1 105 ? 21.410 -5.430 4.636 1.00 35.81 84 TRP A N 1
ATOM 589 C CA . TRP A 1 105 ? 21.605 -6.870 4.660 1.00 37.51 84 TRP A CA 1
ATOM 590 C C . TRP A 1 105 ? 20.438 -7.496 3.969 1.00 35.01 84 TRP A C 1
ATOM 591 O O . TRP A 1 105 ? 19.315 -7.027 4.128 1.00 33.02 84 TRP A O 1
ATOM 602 N N . VAL A 1 106 ? 20.694 -8.574 3.231 1.00 31.56 85 VAL A N 1
ATOM 603 C CA . VAL A 1 106 ? 19.641 -9.463 2.757 1.00 31.36 85 VAL A CA 1
ATOM 604 C C . VAL A 1 106 ? 19.882 -10.801 3.443 1.00 30.66 85 VAL A C 1
ATOM 605 O O . VAL A 1 106 ? 20.979 -11.302 3.398 1.00 32.45 85 VAL A O 1
ATOM 609 N N . ALA A 1 107 ? 18.866 -11.360 4.094 1.00 31.15 86 ALA A N 1
ATOM 610 C CA . ALA A 1 107 ? 19.048 -12.499 5.009 1.00 31.08 86 ALA A CA 1
ATOM 611 C C . ALA A 1 107 ? 18.018 -13.595 4.787 1.00 30.29 86 ALA A C 1
ATOM 612 O O . ALA A 1 107 ? 16.879 -13.479 5.247 1.00 32.32 86 ALA A O 1
ATOM 614 N N . PRO A 1 108 ? 18.406 -14.676 4.099 1.00 29.55 87 PRO A N 1
ATOM 615 C CA . PRO A 1 108 ? 17.532 -15.836 4.039 1.00 29.47 87 PRO A CA 1
ATOM 616 C C . PRO A 1 108 ? 17.322 -16.429 5.446 1.00 31.50 87 PRO A C 1
ATOM 617 O O . PRO A 1 108 ? 18.284 -16.577 6.204 1.00 28.78 87 PRO A O 1
ATOM 621 N N . VAL A 1 109 ? 16.082 -16.769 5.782 1.00 32.58 88 VAL A N 1
ATOM 622 C CA . VAL A 1 109 ? 15.747 -17.329 7.084 1.00 32.89 88 VAL A CA 1
ATOM 623 C C . VAL A 1 109 ? 15.182 -18.726 6.866 1.00 34.15 88 VAL A C 1
ATOM 624 O O . VAL A 1 109 ? 14.304 -18.904 6.029 1.00 34.35 88 VAL A O 1
ATOM 628 N N . TYR A 1 110 ? 15.710 -19.696 7.618 1.00 36.63 89 TYR A N 1
ATOM 629 C CA . TYR A 1 110 ? 15.336 -21.116 7.524 1.00 39.16 89 TYR A CA 1
ATOM 630 C C . TYR A 1 110 ? 14.541 -21.555 8.755 1.00 38.91 89 TYR A C 1
ATOM 631 O O . TYR A 1 110 ? 14.835 -21.135 9.867 1.00 39.34 89 TYR A O 1
ATOM 640 N N . LEU A 1 111 ? 13.515 -22.366 8.533 1.00 40.29 90 LEU A N 1
ATOM 641 C CA . LEU A 1 111 ? 12.677 -22.925 9.590 1.00 42.65 90 LEU A CA 1
ATOM 642 C C . LEU A 1 111 ? 13.243 -24.261 10.030 1.00 43.66 90 LEU A C 1
ATOM 643 O O . LEU A 1 111 ? 13.611 -25.072 9.205 1.00 47.71 90 LEU A O 1
ATOM 648 N N . ALA A 1 112 ? 13.331 -24.471 11.337 1.00 46.45 91 ALA A N 1
ATOM 649 C CA . ALA A 1 112 ? 13.820 -25.725 11.899 1.00 47.22 91 ALA A CA 1
ATOM 650 C C . ALA A 1 112 ? 12.917 -26.127 13.046 1.00 51.60 91 ALA A C 1
ATOM 651 O O . ALA A 1 112 ? 12.592 -25.291 13.878 1.00 53.75 91 ALA A O 1
ATOM 653 N N . HIS A 1 113 ? 12.488 -27.389 13.066 1.00 60.75 92 HIS A N 1
ATOM 654 C CA . HIS A 1 113 ? 11.721 -27.971 14.190 1.00 64.04 92 HIS A CA 1
ATOM 655 C C . HIS A 1 113 ? 12.563 -28.905 15.018 1.00 63.36 92 HIS A C 1
ATOM 656 O O . HIS A 1 113 ? 12.176 -29.290 16.113 1.00 63.15 92 HIS A O 1
ATOM 663 N N . ALA A 1 114 ? 13.738 -29.250 14.506 1.00 60.99 93 ALA A N 1
ATOM 664 C CA . ALA A 1 114 ? 14.540 -30.334 15.037 1.00 61.96 93 ALA A CA 1
ATOM 665 C C . ALA A 1 114 ? 16.008 -29.923 15.150 1.00 60.65 93 ALA A C 1
ATOM 666 O O . ALA A 1 114 ? 16.579 -29.336 14.222 1.00 60.76 93 ALA A O 1
ATOM 668 N N . PHE A 1 115 ? 16.619 -30.284 16.274 1.00 57.58 94 PHE A N 1
ATOM 669 C CA . PHE A 1 115 ? 18.035 -30.055 16.494 1.00 55.26 94 PHE A CA 1
ATOM 670 C C . PHE A 1 115 ? 18.526 -30.988 17.613 1.00 55.60 94 PHE A C 1
ATOM 671 O O . PHE A 1 115 ? 17.723 -31.663 18.266 1.00 53.03 94 PHE A O 1
ATOM 679 N N . SER A 1 116 ? 19.843 -31.009 17.820 1.00 55.39 95 SER A N 1
ATOM 680 C CA . SER A 1 116 ? 20.467 -31.753 18.911 1.00 56.49 95 SER A CA 1
ATOM 681 C C . SER A 1 116 ? 21.203 -30.789 19.855 1.00 53.90 95 SER A C 1
ATOM 682 O O . SER A 1 116 ? 21.676 -29.735 19.432 1.00 51.38 95 SER A O 1
ATOM 685 N N . GLY A 1 117 ? 21.292 -31.165 21.128 1.00 50.85 96 GLY A N 1
ATOM 686 C CA . GLY A 1 117 ? 21.848 -30.301 22.167 1.00 49.02 96 GLY A CA 1
ATOM 687 C C . GLY A 1 117 ? 20.765 -29.451 22.806 1.00 46.68 96 GLY A C 1
ATOM 688 O O . GLY A 1 117 ? 19.596 -29.487 22.395 1.00 43.93 96 GLY A O 1
ATOM 689 N N . GLU A 1 118 ? 21.148 -28.668 23.807 1.00 47.80 97 GLU A N 1
ATOM 690 C CA . GLU A 1 118 ? 20.179 -27.830 24.504 1.00 49.04 97 GLU A CA 1
ATOM 691 C C . GLU A 1 118 ? 20.600 -26.342 24.426 1.00 43.90 97 GLU A C 1
ATOM 692 O O . GLU A 1 118 ? 21.749 -25.992 24.707 1.00 40.40 97 GLU A O 1
ATOM 698 N N . PRO A 1 119 ? 19.669 -25.461 24.014 1.00 41.60 98 PRO A N 1
ATOM 699 C CA . PRO A 1 119 ? 20.057 -24.070 23.744 1.00 40.24 98 PRO A CA 1
ATOM 700 C C . PRO A 1 119 ? 20.523 -23.311 24.967 1.00 39.94 98 PRO A C 1
ATOM 701 O O . PRO A 1 119 ? 19.883 -23.365 26.010 1.00 43.03 98 PRO A O 1
ATOM 705 N N . ARG A 1 120 ? 21.625 -22.590 24.812 1.00 39.50 99 ARG A N 1
ATOM 706 C CA . ARG A 1 120 ? 22.175 -21.744 25.854 1.00 39.47 99 ARG A CA 1
ATOM 707 C C . ARG A 1 120 ? 22.844 -20.535 25.206 1.00 39.28 99 ARG A C 1
ATOM 708 O O . ARG A 1 120 ? 23.211 -20.572 24.020 1.00 38.37 99 ARG A O 1
ATOM 716 N N . VAL A 1 121 ? 22.998 -19.460 25.962 1.00 36.81 100 VAL A N 1
ATOM 717 C CA . VAL A 1 121 ? 23.740 -18.326 25.465 1.00 37.24 100 VAL A CA 1
ATOM 718 C C . VAL A 1 121 ? 25.222 -18.672 25.572 1.00 37.61 100 VAL A C 1
ATOM 719 O O . VAL A 1 121 ? 25.776 -18.664 26.656 1.00 38.90 100 VAL A O 1
ATOM 723 N N . VAL A 1 122 ? 25.836 -19.023 24.445 1.00 37.46 101 VAL A N 1
ATOM 724 C CA . VAL A 1 122 ? 27.253 -19.403 24.381 1.00 35.29 101 VAL A CA 1
ATOM 725 C C . VAL A 1 122 ? 28.154 -18.191 24.485 1.00 36.11 101 VAL A C 1
ATOM 726 O O . VAL A 1 122 ? 29.265 -18.319 24.957 1.00 38.02 101 VAL A O 1
ATOM 730 N N . GLU A 1 123 ? 27.664 -17.009 24.107 1.00 37.86 102 GLU A N 1
ATOM 731 C CA . GLU A 1 123 ? 28.468 -15.786 24.068 1.00 39.35 102 GLU A CA 1
ATOM 732 C C . GLU A 1 123 ? 27.789 -14.667 24.905 1.00 40.02 102 GLU A C 1
ATOM 733 O O . GLU A 1 123 ? 27.027 -13.856 24.398 1.00 39.62 102 GLU A O 1
ATOM 735 N N . PRO A 1 124 ? 28.075 -14.617 26.209 1.00 44.06 103 PRO A N 1
ATOM 736 C CA . PRO A 1 124 ? 27.474 -13.587 27.125 1.00 44.89 103 PRO A CA 1
ATOM 737 C C . PRO A 1 124 ? 27.808 -12.139 26.792 1.00 44.05 103 PRO A C 1
ATOM 738 O O . PRO A 1 124 ? 27.126 -11.238 27.257 1.00 42.82 103 PRO A O 1
ATOM 742 N N . ASP A 1 125 ? 28.846 -11.906 26.006 1.00 46.62 104 ASP A N 1
ATOM 743 C CA . ASP A 1 125 ? 29.138 -10.552 25.560 1.00 50.35 104 ASP A CA 1
ATOM 744 C C . ASP A 1 125 ? 28.172 -10.028 24.492 1.00 48.34 104 ASP A C 1
ATOM 745 O O . ASP A 1 125 ? 27.991 -8.823 24.380 1.00 46.81 104 ASP A O 1
ATOM 750 N N . ARG A 1 126 ? 27.528 -10.926 23.749 1.00 47.78 105 ARG A N 1
ATOM 751 C CA . ARG A 1 126 ? 26.652 -10.528 22.650 1.00 48.95 105 ARG A CA 1
ATOM 752 C C . ARG A 1 126 ? 25.165 -10.657 22.988 1.00 48.06 105 ARG A C 1
ATOM 753 O O . ARG A 1 126 ? 24.360 -9.823 22.563 1.00 45.75 105 ARG A O 1
ATOM 761 N N . HIS A 1 127 ? 24.798 -11.710 23.726 1.00 46.80 106 HIS A N 1
ATOM 762 C CA . HIS A 1 127 ? 23.408 -11.918 24.146 1.00 43.76 106 HIS A CA 1
ATOM 763 C C . HIS A 1 127 ? 23.274 -12.029 25.632 1.00 40.09 106 HIS A C 1
ATOM 764 O O . HIS A 1 127 ? 24.179 -12.518 26.304 1.00 40.69 106 HIS A O 1
ATOM 771 N N . GLU A 1 128 ? 22.170 -11.516 26.162 1.00 39.15 107 GLU A N 1
ATOM 772 C CA . GLU A 1 128 ? 21.912 -11.519 27.607 1.00 41.68 107 GLU A CA 1
ATOM 773 C C . GLU A 1 128 ? 20.645 -12.243 28.086 1.00 39.96 107 GLU A C 1
ATOM 774 O O . GLU A 1 128 ? 20.425 -12.322 29.294 1.00 42.05 107 GLU A O 1
ATOM 780 N N . ALA A 1 129 ? 19.850 -12.796 27.168 1.00 36.55 108 ALA A N 1
ATOM 781 C CA . ALA A 1 129 ? 18.690 -13.633 27.511 1.00 34.45 108 ALA A CA 1
ATOM 782 C C . ALA A 1 129 ? 18.330 -14.575 26.353 1.00 35.62 108 ALA A C 1
ATOM 783 O O . ALA A 1 129 ? 18.728 -14.378 25.210 1.00 33.18 108 ALA A O 1
ATOM 785 N N . LEU A 1 130 ? 17.585 -15.618 26.669 1.00 37.74 109 LEU A N 1
ATOM 786 C CA . LEU A 1 130 ? 17.193 -16.628 25.702 1.00 37.59 109 LEU A CA 1
ATOM 787 C C . LEU A 1 130 ? 15.900 -17.223 26.183 1.00 37.45 109 LEU A C 1
ATOM 788 O O . LEU A 1 130 ? 15.747 -17.333 27.375 1.00 38.13 109 LEU A O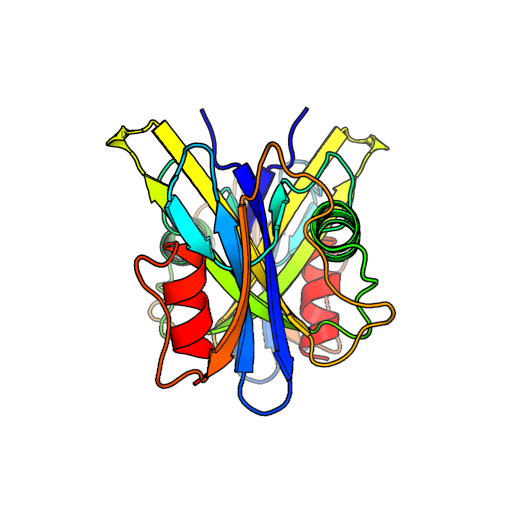 1
ATOM 793 N N . GLY A 1 131 ? 14.978 -17.584 25.287 1.00 37.86 110 GLY A N 1
ATOM 794 C CA . GLY A 1 131 ? 13.707 -18.163 25.681 1.00 36.66 110 GLY A CA 1
ATOM 795 C C . GLY A 1 131 ? 12.847 -18.730 24.562 1.00 39.21 110 GLY A C 1
ATOM 796 O O . GLY A 1 131 ? 13.056 -18.441 23.377 1.00 40.83 110 GLY A O 1
ATOM 797 N N . TRP A 1 132 ? 11.879 -19.561 24.961 1.00 39.05 111 TRP A N 1
ATOM 798 C CA . TRP A 1 132 ? 10.806 -20.060 24.118 1.00 38.54 111 TRP A CA 1
ATOM 799 C C . TRP A 1 132 ? 9.605 -19.217 24.345 1.00 40.35 111 TRP A C 1
ATOM 800 O O . TRP A 1 132 ? 9.179 -19.057 25.494 1.00 41.42 111 TRP A O 1
ATOM 811 N N . PHE A 1 133 ? 9.056 -18.635 23.272 1.00 41.76 112 PHE A N 1
ATOM 812 C CA . PHE A 1 133 ? 7.882 -17.778 23.373 1.00 41.44 112 PHE A CA 1
ATOM 813 C C . PHE A 1 133 ? 6.761 -18.224 22.447 1.00 44.66 112 PHE A C 1
ATOM 814 O O . PHE A 1 133 ? 7.000 -18.617 21.304 1.00 47.19 112 PHE A O 1
ATOM 822 N N . ALA A 1 134 ? 5.534 -18.142 22.951 1.00 46.36 113 ALA A N 1
ATOM 823 C CA . ALA A 1 134 ? 4.357 -18.529 22.195 1.00 48.70 113 ALA A CA 1
ATOM 824 C C . ALA A 1 134 ? 4.124 -17.474 21.130 1.00 49.28 113 ALA A C 1
ATOM 825 O O . ALA A 1 134 ? 4.322 -16.287 21.385 1.00 51.16 113 ALA A O 1
ATOM 827 N N . LEU A 1 135 ? 3.715 -17.883 19.937 1.00 51.79 114 LEU A N 1
ATOM 828 C CA . LEU A 1 135 ? 3.654 -16.941 18.803 1.00 54.78 114 LEU A CA 1
ATOM 829 C C . LEU A 1 135 ? 2.588 -15.862 18.983 1.00 58.82 114 LEU A C 1
ATOM 830 O O . LEU A 1 135 ? 2.647 -14.826 18.317 1.00 63.60 114 LEU A O 1
ATOM 835 N N . ASP A 1 136 ? 1.627 -16.114 19.875 1.00 63.70 115 ASP A N 1
ATOM 836 C CA . ASP A 1 136 ? 0.581 -15.142 20.232 1.00 66.46 115 ASP A CA 1
ATOM 837 C C . ASP A 1 136 ? 0.929 -14.264 21.454 1.00 67.45 115 ASP A C 1
ATOM 838 O O . ASP A 1 136 ? 0.121 -13.428 21.857 1.00 69.58 115 ASP A O 1
ATOM 843 N N . ASP A 1 137 ? 2.121 -14.438 22.032 1.00 66.05 116 ASP A N 1
ATOM 844 C CA . ASP A 1 137 ? 2.513 -13.732 23.267 1.00 62.73 116 ASP A CA 1
ATOM 845 C C . ASP A 1 137 ? 4.017 -13.374 23.208 1.00 56.56 116 ASP A C 1
ATOM 846 O O . ASP A 1 137 ? 4.797 -13.656 24.122 1.00 54.56 116 ASP A O 1
ATOM 851 N N . LEU A 1 138 ? 4.408 -12.730 22.117 1.00 51.81 117 LEU A N 1
ATOM 852 C CA . LEU A 1 138 ? 5.818 -12.441 21.854 1.00 49.28 117 LEU A CA 1
ATOM 853 C C . LEU A 1 138 ? 6.391 -11.353 22.776 1.00 47.84 117 LEU A C 1
ATOM 854 O O . LEU A 1 138 ? 5.680 -10.430 23.179 1.00 49.47 117 LEU A O 1
ATOM 859 N N . PRO A 1 139 ? 7.693 -11.445 23.096 1.00 45.25 118 PRO A N 1
ATOM 860 C CA . PRO A 1 139 ? 8.322 -10.390 23.877 1.00 42.64 118 PRO A CA 1
ATOM 861 C C . PRO A 1 139 ? 8.551 -9.181 22.995 1.00 44.01 118 PRO A C 1
ATOM 862 O O . PRO A 1 139 ? 8.336 -9.248 21.786 1.00 44.57 118 PRO A O 1
ATOM 866 N N . GLN A 1 140 ? 8.939 -8.076 23.615 1.00 45.04 119 GLN A N 1
ATOM 867 C CA . GLN A 1 140 ? 9.111 -6.800 22.950 1.00 45.92 119 GLN A CA 1
ATOM 868 C C . GLN A 1 140 ? 10.336 -6.116 23.506 1.00 44.37 119 GLN A C 1
ATOM 869 O O . GLN A 1 140 ? 10.694 -6.364 24.642 1.00 43.14 119 GLN A O 1
ATOM 875 N N . PRO A 1 141 ? 11.038 -5.305 22.686 1.00 43.01 120 PRO A N 1
ATOM 876 C CA . PRO A 1 141 ? 10.900 -5.147 21.230 1.00 42.19 120 PRO A CA 1
ATOM 877 C C . PRO A 1 141 ? 11.518 -6.320 20.408 1.00 38.93 120 PRO A C 1
ATOM 878 O O . PRO A 1 141 ? 12.395 -7.037 20.892 1.00 35.10 120 PRO A O 1
ATOM 882 N N . LEU A 1 142 ? 11.022 -6.533 19.193 1.00 38.54 121 LEU A N 1
ATOM 883 C CA . LEU A 1 142 ? 11.562 -7.593 18.308 1.00 37.36 121 LEU A CA 1
ATOM 884 C C . LEU A 1 142 ? 12.438 -7.013 17.205 1.00 36.52 121 LEU A C 1
ATOM 885 O O . LEU A 1 142 ? 12.177 -5.918 16.741 1.00 39.44 121 LEU A O 1
ATOM 890 N N . THR A 1 143 ? 13.463 -7.745 16.772 1.00 35.81 122 THR A N 1
ATOM 891 C CA . THR A 1 143 ? 14.240 -7.324 15.611 1.00 34.54 122 THR A CA 1
ATOM 892 C C . THR A 1 143 ? 13.325 -7.293 14.396 1.00 35.79 122 THR A C 1
ATOM 893 O O . THR A 1 143 ? 12.360 -8.059 14.305 1.00 35.50 122 THR A O 1
ATOM 897 N N . HIS A 1 144 ? 13.638 -6.401 13.461 1.00 39.35 123 HIS A N 1
ATOM 898 C CA . HIS A 1 144 ? 12.945 -6.347 12.174 1.00 40.52 123 HIS A CA 1
ATOM 899 C C . HIS A 1 144 ? 12.904 -7.704 11.525 1.00 39.15 123 HIS A C 1
ATOM 900 O O . HIS A 1 144 ? 11.851 -8.111 11.065 1.00 39.42 123 HIS A O 1
ATOM 907 N N . ALA A 1 145 ? 14.032 -8.422 11.491 1.00 39.01 124 ALA A N 1
ATOM 908 C CA . ALA A 1 145 ? 14.082 -9.737 10.815 1.00 39.95 124 ALA A CA 1
ATOM 909 C C . ALA A 1 145 ? 13.057 -10.699 11.384 1.00 40.91 124 ALA A C 1
ATOM 910 O O . ALA A 1 145 ? 12.394 -11.393 10.631 1.00 46.09 124 ALA A O 1
ATOM 912 N N . THR A 1 146 ? 12.901 -10.701 12.713 1.00 39.51 125 THR A N 1
ATOM 913 C CA . THR A 1 146 ? 11.921 -11.530 13.385 1.00 37.93 125 THR A CA 1
ATOM 914 C C . THR A 1 146 ? 10.475 -11.157 13.022 1.00 42.84 125 THR A C 1
ATOM 915 O O . THR A 1 146 ? 9.642 -12.046 12.843 1.00 40.43 125 THR A O 1
ATOM 919 N N . ARG A 1 147 ? 10.160 -9.864 12.947 1.00 46.37 126 ARG A N 1
ATOM 920 C CA . ARG A 1 147 ? 8.790 -9.444 12.585 1.00 50.43 126 ARG A CA 1
ATOM 921 C C . ARG A 1 147 ? 8.411 -9.958 11.197 1.00 48.63 126 ARG A C 1
ATOM 922 O O . ARG A 1 147 ? 7.335 -10.544 11.020 1.00 42.01 126 ARG A O 1
ATOM 930 N N . ILE A 1 148 ? 9.320 -9.788 10.229 1.00 48.26 127 ILE A N 1
ATOM 931 C CA . ILE A 1 148 ? 9.090 -10.314 8.871 1.00 48.75 127 ILE A CA 1
ATOM 932 C C . ILE A 1 148 ? 8.989 -11.842 8.807 1.00 46.40 127 ILE A C 1
ATOM 933 O O . ILE A 1 148 ? 8.090 -12.375 8.179 1.00 48.54 127 ILE A O 1
ATOM 938 N N . ALA A 1 149 ? 9.890 -12.540 9.473 1.00 45.12 128 ALA A N 1
ATOM 939 C CA . ALA A 1 149 ? 9.799 -13.986 9.546 1.00 47.89 128 ALA A CA 1
ATOM 940 C C . ALA A 1 149 ? 8.482 -14.458 10.116 1.00 51.05 128 ALA A C 1
ATOM 941 O O . ALA A 1 149 ? 7.880 -15.395 9.592 1.00 49.24 128 ALA A O 1
ATOM 943 N N . LEU A 1 150 ? 8.055 -13.843 11.219 1.00 56.61 129 LEU A N 1
ATOM 944 C CA . LEU A 1 150 ? 6.809 -14.247 11.885 1.00 59.61 129 LEU A CA 1
ATOM 945 C C . LEU A 1 150 ? 5.547 -14.018 11.045 1.00 64.34 129 LEU A C 1
ATOM 946 O O . LEU A 1 150 ? 4.593 -14.792 11.149 1.00 69.79 129 LEU A O 1
ATOM 951 N N . GLU A 1 151 ? 5.537 -12.971 10.220 1.00 66.78 130 GLU A N 1
ATOM 952 C CA . GLU A 1 151 ? 4.435 -12.747 9.275 1.00 69.85 130 GLU A CA 1
ATOM 953 C C . GLU A 1 151 ? 4.249 -13.920 8.288 1.00 73.05 130 GLU A C 1
ATOM 954 O O . GLU A 1 151 ? 3.142 -14.137 7.791 1.00 75.09 130 GLU A O 1
ATOM 960 N N . GLN A 1 152 ? 5.318 -14.681 8.032 1.00 74.16 131 GLN A N 1
ATOM 961 C CA . GLN A 1 152 ? 5.246 -15.899 7.200 1.00 73.97 131 GLN A CA 1
ATOM 962 C C . GLN A 1 152 ? 4.782 -17.149 7.980 1.00 80.26 131 GLN A C 1
ATOM 963 O O . GLN A 1 152 ? 3.825 -17.817 7.573 1.00 81.09 131 GLN A O 1
ATOM 969 N N . VAL A 1 153 ? 5.425 -17.448 9.109 1.00 85.27 132 VAL A N 1
ATOM 970 C CA . VAL A 1 153 ? 5.092 -18.640 9.910 1.00 88.32 132 VAL A CA 1
ATOM 971 C C . VAL A 1 153 ? 3.587 -18.714 10.259 1.00 95.25 132 VAL A C 1
ATOM 972 O O . VAL A 1 153 ? 2.886 -19.625 9.815 1.00 98.80 132 VAL A O 1
ATOM 974 N N . THR A 1 154 ? 3.088 -17.749 11.028 1.00 99.04 133 THR A N 1
ATOM 975 C CA . THR A 1 154 ? 1.678 -17.770 11.454 1.00 96.11 133 THR A CA 1
ATOM 976 C C . THR A 1 154 ? 1.310 -16.531 12.266 1.00 92.26 133 THR A C 1
ATOM 977 O O . THR A 1 154 ? 1.315 -15.416 11.749 1.00 84.88 133 THR A O 1
ATOM 979 N N . GLU B 1 26 ? 36.508 -10.365 -1.205 1.00 50.45 5 GLU B N 1
ATOM 980 C CA . GLU B 1 26 ? 36.383 -10.288 0.264 1.00 54.36 5 GLU B CA 1
ATOM 981 C C . GLU B 1 26 ? 34.981 -10.772 0.755 1.00 56.91 5 GLU B C 1
ATOM 982 O O . GLU B 1 26 ? 34.882 -11.565 1.703 1.00 59.58 5 GLU B O 1
ATOM 984 N N . GLN B 1 27 ? 33.907 -10.312 0.115 1.00 52.92 6 GLN B N 1
ATOM 985 C CA . GLN B 1 27 ? 32.550 -10.463 0.659 1.00 50.76 6 GLN B CA 1
ATOM 986 C C . GLN B 1 27 ? 31.525 -11.073 -0.292 1.00 45.57 6 GLN B C 1
ATOM 987 O O . GLN B 1 27 ? 31.446 -10.654 -1.438 1.00 46.20 6 GLN B O 1
ATOM 993 N N . PRO B 1 28 ? 30.689 -12.010 0.199 1.00 40.28 7 PRO B N 1
ATOM 994 C CA . PRO B 1 28 ? 29.576 -12.473 -0.632 1.00 39.48 7 PRO B CA 1
ATOM 995 C C . PRO B 1 28 ? 28.692 -11.328 -1.163 1.00 37.39 7 PRO B C 1
ATOM 996 O O . PRO B 1 28 ? 28.447 -10.379 -0.455 1.00 36.31 7 PRO B O 1
ATOM 1000 N N . ARG B 1 29 ? 28.227 -11.428 -2.404 1.00 38.35 8 ARG B N 1
ATOM 1001 C CA . ARG B 1 29 ? 27.408 -10.365 -3.015 1.00 39.61 8 ARG B CA 1
ATOM 1002 C C . ARG B 1 29 ? 25.998 -10.878 -3.171 1.00 35.04 8 ARG B C 1
ATOM 1003 O O . ARG B 1 29 ? 25.787 -12.092 -3.224 1.00 33.36 8 ARG B O 1
ATOM 1011 N N . VAL B 1 30 ? 25.048 -9.950 -3.260 1.00 32.45 9 VAL B N 1
ATOM 1012 C CA . VAL B 1 30 ? 23.639 -10.283 -3.377 1.00 31.56 9 VAL B CA 1
ATOM 1013 C C . VAL B 1 30 ? 23.122 -10.099 -4.788 1.00 31.74 9 VAL B C 1
ATOM 1014 O O . VAL B 1 30 ? 23.187 -9.004 -5.343 1.00 34.03 9 VAL B O 1
ATOM 1018 N N . GLY B 1 31 ? 22.553 -11.169 -5.330 1.00 31.38 10 GLY B N 1
ATOM 1019 C CA . GLY B 1 31 ? 21.935 -11.170 -6.647 1.00 31.15 10 GLY B CA 1
ATOM 1020 C C . GLY B 1 31 ? 20.477 -11.541 -6.552 1.00 30.96 10 GLY B C 1
ATOM 1021 O O . GLY B 1 31 ? 19.956 -11.707 -5.473 1.00 31.62 10 GLY B O 1
ATOM 1022 N N . CYS B 1 32 ? 19.814 -11.658 -7.685 1.00 31.95 11 CYS B N 1
ATOM 1023 C CA . CYS B 1 32 ? 18.425 -12.135 -7.697 1.00 33.24 11 CYS B CA 1
ATOM 1024 C C . CYS B 1 32 ? 18.070 -12.659 -9.079 1.00 31.83 11 CYS B C 1
ATOM 1025 O O . CYS B 1 32 ? 18.812 -12.436 -10.053 1.00 31.30 11 CYS B O 1
ATOM 1028 N N . GLY B 1 33 ? 16.932 -13.337 -9.158 1.00 29.89 12 GLY B N 1
ATOM 1029 C CA . GLY B 1 33 ? 16.521 -13.935 -10.405 1.00 31.27 12 GLY B CA 1
ATOM 1030 C C . GLY B 1 33 ? 15.052 -14.283 -10.444 1.00 32.98 12 GLY B C 1
ATOM 1031 O O . GLY B 1 33 ? 14.373 -14.251 -9.398 1.00 30.32 12 GLY B O 1
ATOM 1032 N N . ALA B 1 34 ? 14.566 -14.574 -11.658 1.00 31.18 13 ALA B N 1
ATOM 1033 C CA . ALA B 1 34 ? 13.181 -14.974 -11.883 1.00 33.77 13 ALA B CA 1
ATOM 1034 C C . ALA B 1 34 ? 13.130 -16.241 -12.759 1.00 35.93 13 ALA B C 1
ATOM 1035 O O . ALA B 1 34 ? 13.811 -16.341 -13.785 1.00 35.87 13 ALA B O 1
ATOM 1037 N N . ALA B 1 35 ? 12.343 -17.208 -12.304 1.00 36.39 14 ALA B N 1
ATOM 1038 C CA . ALA B 1 35 ? 12.034 -18.412 -13.035 1.00 37.64 14 ALA B CA 1
ATOM 1039 C C . ALA B 1 35 ? 10.649 -18.175 -13.605 1.00 40.98 14 ALA B C 1
ATOM 1040 O O . ALA B 1 35 ? 9.678 -18.277 -12.878 1.00 45.34 14 ALA B O 1
ATOM 1042 N N . ILE B 1 36 ? 10.568 -17.779 -14.877 1.00 42.75 15 ILE B N 1
ATOM 1043 C CA . ILE B 1 36 ? 9.303 -17.391 -15.520 1.00 42.17 15 ILE B CA 1
ATOM 1044 C C . ILE B 1 36 ? 8.801 -18.542 -16.358 1.00 44.50 15 ILE B C 1
ATOM 1045 O O . ILE B 1 36 ? 9.389 -18.876 -17.390 1.00 42.29 15 ILE B O 1
ATOM 1050 N N . VAL B 1 37 ? 7.716 -19.149 -15.895 1.00 51.00 16 VAL B N 1
ATOM 1051 C CA . VAL B 1 37 ? 7.210 -20.391 -16.469 1.00 53.18 16 VAL B CA 1
ATOM 1052 C C . VAL B 1 37 ? 5.758 -20.260 -16.951 1.00 55.17 16 VAL B C 1
ATOM 1053 O O . VAL B 1 37 ? 4.886 -19.863 -16.190 1.00 58.71 16 VAL B O 1
ATOM 1057 N N . ARG B 1 38 ? 5.537 -20.557 -18.236 1.00 57.03 17 ARG B N 1
ATOM 1058 C CA . ARG B 1 38 ? 4.200 -20.648 -18.839 1.00 56.35 17 ARG B CA 1
ATOM 1059 C C . ARG B 1 38 ? 4.165 -21.879 -19.772 1.00 58.06 17 ARG B C 1
ATOM 1060 O O . ARG B 1 38 ? 5.135 -22.165 -20.503 1.00 58.17 17 ARG B O 1
ATOM 1062 N N . ASP B 1 39 ? 3.070 -22.635 -19.711 1.00 58.49 18 ASP B N 1
ATOM 1063 C CA . ASP B 1 39 ? 2.830 -23.774 -20.620 1.00 59.50 18 ASP B CA 1
ATOM 1064 C C . ASP B 1 39 ? 3.967 -24.813 -20.625 1.00 58.69 18 ASP B C 1
ATOM 1065 O O . ASP B 1 39 ? 4.322 -25.364 -21.683 1.00 57.17 18 ASP B O 1
ATOM 1070 N N . GLY B 1 40 ? 4.542 -25.071 -19.452 1.00 55.15 19 GLY B N 1
ATOM 1071 C CA . GLY B 1 40 ? 5.644 -26.036 -19.316 1.00 55.01 19 GLY B CA 1
ATOM 1072 C C . GLY B 1 40 ? 6.944 -25.597 -19.986 1.00 53.57 19 GLY B C 1
ATOM 1073 O O . GLY B 1 40 ? 7.783 -26.437 -20.341 1.00 50.85 19 GLY B O 1
ATOM 1074 N N . ARG B 1 41 ? 7.099 -24.283 -20.167 1.00 50.54 20 ARG B N 1
ATOM 1075 C CA . ARG B 1 41 ? 8.313 -23.708 -20.741 1.00 47.61 20 ARG B CA 1
ATOM 1076 C C . ARG B 1 41 ? 8.867 -22.585 -19.855 1.00 44.03 20 ARG B C 1
ATOM 1077 O O . ARG B 1 41 ? 8.115 -21.828 -19.244 1.00 40.81 20 ARG B O 1
ATOM 1085 N N . ILE B 1 42 ? 10.191 -22.475 -19.793 1.00 39.79 21 ILE B N 1
ATOM 1086 C CA . ILE B 1 42 ? 10.811 -21.449 -18.983 1.00 35.57 21 ILE B CA 1
ATOM 1087 C C . ILE B 1 42 ? 11.468 -20.400 -19.879 1.00 34.35 21 ILE B C 1
ATOM 1088 O O . ILE B 1 42 ? 12.058 -20.742 -20.882 1.00 34.14 21 ILE B O 1
ATOM 1093 N N . LEU B 1 43 ? 11.346 -19.121 -19.512 1.00 34.18 22 LEU B N 1
ATOM 1094 C CA . LEU B 1 43 ? 11.934 -18.032 -20.288 1.00 32.73 22 LEU B CA 1
ATOM 1095 C C . LEU B 1 43 ? 13.386 -17.842 -19.888 1.00 33.14 22 LEU B C 1
ATOM 1096 O O . LEU B 1 43 ? 13.656 -17.430 -18.777 1.00 34.56 22 LEU B O 1
ATOM 1101 N N . LEU B 1 44 ? 14.323 -18.152 -20.794 1.00 32.00 23 LEU B N 1
ATOM 1102 C CA . LEU B 1 44 ? 15.754 -17.986 -20.539 1.00 28.40 23 LEU B CA 1
ATOM 1103 C C . LEU B 1 44 ? 16.366 -16.959 -21.493 1.00 28.80 23 LEU B C 1
ATOM 1104 O O . LEU B 1 44 ? 15.890 -16.793 -22.609 1.00 30.19 23 LEU B O 1
ATOM 1109 N N . ILE B 1 45 ? 17.450 -16.306 -21.061 1.00 29.03 24 ILE B N 1
ATOM 1110 C CA . ILE B 1 45 ? 18.159 -15.320 -21.872 1.00 28.77 24 ILE B CA 1
ATOM 1111 C C . ILE B 1 45 ? 19.624 -15.735 -21.959 1.00 30.05 24 ILE B C 1
ATOM 1112 O O . ILE B 1 45 ? 20.164 -16.316 -21.029 1.00 32.18 24 ILE B O 1
ATOM 1117 N N . LYS B 1 46 ? 20.280 -15.404 -23.058 1.00 30.69 25 LYS B N 1
ATOM 1118 C CA . LYS B 1 46 ? 21.625 -15.869 -23.288 1.00 33.98 25 LYS B CA 1
ATOM 1119 C C . LYS B 1 46 ? 22.633 -14.747 -23.089 1.00 33.98 25 LYS B C 1
ATOM 1120 O O . LYS B 1 46 ? 22.562 -13.734 -23.775 1.00 35.21 25 LYS B O 1
ATOM 1126 N N . ARG B 1 47 ? 23.588 -14.941 -22.190 1.00 34.60 26 ARG B N 1
ATOM 1127 C CA . ARG B 1 47 ? 24.542 -13.882 -21.858 1.00 36.94 26 ARG B CA 1
ATOM 1128 C C . ARG B 1 47 ? 25.649 -13.772 -22.898 1.00 37.52 26 ARG B C 1
ATOM 1129 O O . ARG B 1 47 ? 26.188 -14.799 -23.362 1.00 35.41 26 ARG B O 1
ATOM 1137 N N . LYS B 1 48 ? 25.996 -12.529 -23.256 1.00 40.19 27 LYS B N 1
ATOM 1138 C CA . LYS B 1 48 ? 27.134 -12.277 -24.169 1.00 42.76 27 LYS B CA 1
ATOM 1139 C C . LYS B 1 48 ? 28.442 -12.132 -23.385 1.00 45.37 27 LYS B C 1
ATOM 1140 O O . LYS B 1 48 ? 29.473 -12.543 -23.884 1.00 49.64 27 LYS B O 1
ATOM 1142 N N . ARG B 1 49 ? 28.409 -11.609 -22.148 1.00 45.74 28 ARG B N 1
ATOM 1143 C CA . ARG B 1 49 ? 29.650 -11.192 -21.449 1.00 46.38 28 ARG B CA 1
ATOM 1144 C C . ARG B 1 49 ? 29.903 -12.022 -20.197 1.00 46.66 28 ARG B C 1
ATOM 1145 O O . ARG B 1 49 ? 28.957 -12.489 -19.531 1.00 47.64 28 ARG B O 1
ATOM 1147 N N . ALA B 1 50 ? 31.185 -12.227 -19.891 1.00 47.01 29 ALA B N 1
ATOM 1148 C CA . ALA B 1 50 ? 31.599 -12.988 -18.699 1.00 47.53 29 ALA B CA 1
ATOM 1149 C C . ALA B 1 50 ? 31.071 -12.304 -17.432 1.00 46.26 29 ALA B C 1
ATOM 1150 O O . ALA B 1 50 ? 30.713 -11.133 -17.463 1.00 47.68 29 ALA B O 1
ATOM 1152 N N . PRO B 1 51 ? 30.951 -13.042 -16.328 1.00 44.96 30 PRO B N 1
ATOM 1153 C CA . PRO B 1 51 ? 31.134 -14.479 -16.172 1.00 45.51 30 PRO B CA 1
ATOM 1154 C C . PRO B 1 51 ? 30.002 -15.297 -16.800 1.00 44.14 30 PRO B C 1
ATOM 1155 O O . PRO B 1 51 ? 28.917 -14.786 -17.047 1.00 43.33 30 PRO B O 1
ATOM 1159 N N . GLU B 1 52 ? 30.265 -16.577 -17.022 1.00 43.73 31 GLU B N 1
ATOM 1160 C CA . GLU B 1 52 ? 29.313 -17.465 -17.630 1.00 40.93 31 GLU B CA 1
ATOM 1161 C C . GLU B 1 52 ? 28.833 -16.937 -19.022 1.00 40.96 31 GLU B C 1
ATOM 1162 O O . GLU B 1 52 ? 27.684 -17.149 -19.428 1.00 39.69 31 GLU B O 1
ATOM 1168 N N . ALA B 1 53 ? 29.743 -16.298 -19.765 1.00 38.98 32 ALA B N 1
ATOM 1169 C CA . ALA B 1 53 ? 29.489 -15.872 -21.149 1.00 37.56 32 ALA B CA 1
ATOM 1170 C C . ALA B 1 53 ? 29.053 -17.066 -22.016 1.00 35.02 32 ALA B C 1
ATOM 1171 O O . ALA B 1 53 ? 29.565 -18.167 -21.888 1.00 34.89 32 ALA B O 1
ATOM 1173 N N . GLY B 1 54 ? 28.075 -16.840 -22.869 1.00 32.82 33 GLY B N 1
ATOM 1174 C CA . GLY B 1 54 ? 27.586 -17.888 -23.732 1.00 33.75 33 GLY B CA 1
ATOM 1175 C C . GLY B 1 54 ? 26.553 -18.828 -23.124 1.00 33.65 33 GLY B C 1
ATOM 1176 O O . GLY B 1 54 ? 26.113 -19.774 -23.805 1.00 33.14 33 GLY B O 1
ATOM 1177 N N . CYS B 1 55 ? 26.196 -18.594 -21.858 1.00 31.21 34 CYS B N 1
ATOM 1178 C CA . CYS B 1 55 ? 25.266 -19.447 -21.138 1.00 31.41 34 CYS B CA 1
ATOM 1179 C C . CYS B 1 55 ? 23.890 -18.885 -21.153 1.00 29.18 34 CYS B C 1
ATOM 1180 O O . CYS B 1 55 ? 23.681 -17.659 -21.040 1.00 31.20 34 CYS B O 1
ATOM 1183 N N . TRP B 1 56 ? 22.934 -19.789 -21.234 1.00 28.16 35 TRP B N 1
ATOM 1184 C CA . TRP B 1 56 ? 21.522 -19.438 -21.066 1.00 27.08 35 TRP B CA 1
ATOM 1185 C C . TRP B 1 56 ? 21.216 -19.469 -19.621 1.00 25.57 35 TRP B C 1
ATOM 1186 O O . TRP B 1 56 ? 21.652 -20.378 -18.925 1.00 24.49 35 TRP B O 1
ATOM 1197 N N . GLY B 1 57 ? 20.456 -18.499 -19.140 1.00 26.81 36 GLY B N 1
ATOM 1198 C CA . GLY B 1 57 ? 20.118 -18.495 -17.721 1.00 27.04 36 GLY B CA 1
ATOM 1199 C C . GLY B 1 57 ? 18.902 -17.688 -17.381 1.00 26.66 36 GLY B C 1
ATOM 1200 O O . GLY B 1 57 ? 18.331 -17.028 -18.234 1.00 26.71 36 GLY B O 1
ATOM 1201 N N . LEU B 1 58 ? 18.529 -17.748 -16.112 1.00 27.70 37 LEU B N 1
ATOM 1202 C CA . LEU B 1 58 ? 17.404 -17.016 -15.601 1.00 29.34 37 LEU B CA 1
ATOM 1203 C C . LEU B 1 58 ? 17.692 -15.525 -15.708 1.00 29.50 37 LEU B C 1
ATOM 1204 O O . LEU B 1 58 ? 18.826 -15.124 -15.545 1.00 28.58 37 LEU B O 1
ATOM 1209 N N . PRO B 1 59 ? 16.676 -14.719 -16.030 1.00 29.86 38 PRO B N 1
ATOM 1210 C CA . PRO B 1 59 ? 16.866 -13.293 -15.952 1.00 33.24 38 PRO B CA 1
ATOM 1211 C C . PRO B 1 59 ? 17.008 -12.845 -14.503 1.00 33.56 38 PRO B C 1
ATOM 1212 O O . PRO B 1 59 ? 16.481 -13.495 -13.599 1.00 37.10 38 PRO B O 1
ATOM 1216 N N . GLY B 1 60 ? 17.764 -11.771 -14.307 1.00 32.63 39 GLY B N 1
ATOM 1217 C CA . GLY B 1 60 ? 18.109 -11.293 -12.979 1.00 32.14 39 GLY B CA 1
ATOM 1218 C C . GLY B 1 60 ? 19.399 -10.509 -13.018 1.00 31.21 39 GLY B C 1
ATOM 1219 O O . GLY B 1 60 ? 19.853 -10.111 -14.076 1.00 31.10 39 GLY B O 1
ATOM 1220 N N . GLY B 1 61 ? 20.009 -10.312 -11.869 1.00 31.68 40 GLY B N 1
ATOM 1221 C CA . GLY B 1 61 ? 21.184 -9.456 -11.764 1.00 33.58 40 GLY B CA 1
ATOM 1222 C C . GLY B 1 61 ? 21.434 -9.026 -10.336 1.00 36.15 40 GLY B C 1
ATOM 1223 O O . GLY B 1 61 ? 20.941 -9.654 -9.385 1.00 38.61 40 GLY B O 1
ATOM 1224 N N . LYS B 1 62 ? 22.187 -7.955 -10.165 1.00 39.24 41 LYS B N 1
ATOM 1225 C CA . LYS B 1 62 ? 22.621 -7.575 -8.822 1.00 41.13 41 LYS B CA 1
ATOM 1226 C C . LYS B 1 62 ? 21.524 -6.738 -8.139 1.00 39.68 41 LYS B C 1
ATOM 1227 O O . LYS B 1 62 ? 20.737 -6.061 -8.811 1.00 38.95 41 LYS B O 1
ATOM 1233 N N . VAL B 1 63 ? 21.420 -6.872 -6.820 1.00 36.37 42 VAL B N 1
ATOM 1234 C CA . VAL B 1 63 ? 20.578 -6.007 -6.005 1.00 34.57 42 VAL B CA 1
ATOM 1235 C C . VAL B 1 63 ? 21.374 -4.732 -5.698 1.00 36.46 42 VAL B C 1
ATOM 1236 O O . VAL B 1 63 ? 22.560 -4.789 -5.335 1.00 35.91 42 VAL B O 1
ATOM 1240 N N . ASP B 1 64 ? 20.752 -3.573 -5.911 1.00 37.59 43 ASP B N 1
ATOM 1241 C CA . ASP B 1 64 ? 21.440 -2.289 -5.678 1.00 39.09 43 ASP B CA 1
ATOM 1242 C C . ASP B 1 64 ? 21.368 -1.878 -4.220 1.00 37.18 43 ASP B C 1
ATOM 1243 O O . ASP B 1 64 ? 20.476 -2.288 -3.487 1.00 35.77 43 ASP B O 1
ATOM 1248 N N . TRP B 1 65 ? 22.295 -1.010 -3.843 1.00 38.34 44 TRP B N 1
ATOM 1249 C CA . TRP B 1 65 ? 22.364 -0.421 -2.524 1.00 38.26 44 TRP B CA 1
ATOM 1250 C C . TRP B 1 65 ? 21.022 0.183 -2.147 1.00 40.08 44 TRP B C 1
ATOM 1251 O O . TRP B 1 65 ? 20.486 1.043 -2.863 1.00 40.84 44 TRP B O 1
ATOM 1262 N N . LEU B 1 66 ? 20.460 -0.330 -1.047 1.00 39.10 45 LEU B N 1
ATOM 1263 C CA . LEU B 1 66 ? 19.183 0.103 -0.427 1.00 39.30 45 LEU B CA 1
ATOM 1264 C C . LEU B 1 66 ? 17.905 -0.316 -1.198 1.00 40.00 45 LEU B C 1
ATOM 1265 O O . LEU B 1 66 ? 16.806 0.156 -0.883 1.00 42.87 45 LEU B O 1
ATOM 1270 N N . GLU B 1 67 ? 18.047 -1.187 -2.189 1.00 38.33 46 GLU B N 1
ATOM 1271 C CA . GLU B 1 67 ? 16.906 -1.622 -3.022 1.00 37.51 46 GLU B CA 1
ATOM 1272 C C . GLU B 1 67 ? 16.336 -2.932 -2.464 1.00 36.52 46 GLU B C 1
ATOM 1273 O O . GLU B 1 67 ? 17.093 -3.853 -2.196 1.00 35.80 46 GLU B O 1
ATOM 1279 N N . PRO B 1 68 ? 15.014 -3.014 -2.250 1.00 36.18 47 PRO B N 1
ATOM 1280 C CA . PRO B 1 68 ? 14.501 -4.298 -1.808 1.00 36.58 47 PRO B CA 1
ATOM 1281 C C . PRO B 1 68 ? 14.717 -5.373 -2.865 1.00 36.58 47 PRO B C 1
ATOM 1282 O O . PRO B 1 68 ? 14.677 -5.078 -4.057 1.00 35.28 47 PRO B O 1
ATOM 1286 N N . VAL B 1 69 ? 14.965 -6.600 -2.439 1.00 35.71 48 VAL B N 1
ATOM 1287 C CA . VAL B 1 69 ? 15.277 -7.646 -3.385 1.00 37.10 48 VAL B CA 1
ATOM 1288 C C . VAL B 1 69 ? 14.165 -7.794 -4.426 1.00 38.85 48 VAL B C 1
ATOM 1289 O O . VAL B 1 69 ? 14.462 -7.918 -5.600 1.00 41.94 48 VAL B O 1
ATOM 1293 N N . GLU B 1 70 ? 12.901 -7.695 -4.025 1.00 41.26 49 GLU B N 1
ATOM 1294 C CA . GLU B 1 70 ? 11.803 -7.851 -4.962 1.00 42.93 49 GLU B CA 1
ATOM 1295 C C . GLU B 1 70 ? 11.725 -6.709 -5.950 1.00 43.76 49 GLU B C 1
ATOM 1296 O O . GLU B 1 70 ? 11.267 -6.894 -7.079 1.00 45.92 49 GLU B O 1
ATOM 1302 N N . ARG B 1 71 ? 12.156 -5.521 -5.563 1.00 42.82 50 ARG B N 1
ATOM 1303 C CA . ARG B 1 71 ? 12.153 -4.424 -6.518 1.00 43.62 50 ARG B CA 1
ATOM 1304 C C . ARG B 1 71 ? 13.291 -4.655 -7.516 1.00 41.34 50 ARG B C 1
ATOM 1305 O O . ARG B 1 71 ? 13.171 -4.268 -8.677 1.00 37.69 50 ARG B O 1
ATOM 1313 N N . ALA B 1 72 ? 14.378 -5.292 -7.064 1.00 37.36 51 ALA B N 1
ATOM 1314 C CA . ALA B 1 72 ? 15.482 -5.599 -7.959 1.00 34.95 51 ALA B CA 1
ATOM 1315 C C . ALA B 1 72 ? 15.036 -6.633 -8.992 1.00 36.40 51 ALA B C 1
ATOM 1316 O O . ALA B 1 72 ? 15.390 -6.517 -10.143 1.00 35.39 51 ALA B O 1
ATOM 1318 N N . VAL B 1 73 ? 14.249 -7.637 -8.596 1.00 35.91 52 VAL B N 1
ATOM 1319 C CA . VAL B 1 73 ? 13.819 -8.609 -9.553 1.00 35.60 52 VAL B CA 1
ATOM 1320 C C . VAL B 1 73 ? 13.028 -7.933 -10.684 1.00 36.43 52 VAL B C 1
ATOM 1321 O O . VAL B 1 73 ? 13.280 -8.182 -11.859 1.00 31.20 52 VAL B O 1
ATOM 1325 N N . CYS B 1 74 ? 12.070 -7.088 -10.316 1.00 38.08 53 CYS B N 1
ATOM 1326 C CA . CYS B 1 74 ? 11.215 -6.428 -11.296 1.00 39.36 53 CYS B CA 1
ATOM 1327 C C . CYS B 1 74 ? 11.999 -5.498 -12.220 1.00 38.80 53 CYS B C 1
ATOM 1328 O O . CYS B 1 74 ? 11.769 -5.486 -13.433 1.00 36.71 53 CYS B O 1
ATOM 1331 N N . ARG B 1 75 ? 12.929 -4.738 -11.645 1.00 38.06 54 ARG B N 1
ATOM 1332 C CA . ARG B 1 75 ? 13.714 -3.778 -12.409 1.00 39.89 54 ARG B CA 1
ATOM 1333 C C . ARG B 1 75 ? 14.579 -4.500 -13.447 1.00 39.53 54 ARG B C 1
ATOM 1334 O O . ARG B 1 75 ? 14.687 -4.071 -14.598 1.00 40.54 54 ARG B O 1
ATOM 1342 N N . GLU B 1 76 ? 15.177 -5.590 -13.019 1.00 36.41 55 GLU B N 1
ATOM 1343 C CA . GLU B 1 76 ? 16.216 -6.241 -13.766 1.00 37.54 55 GLU B CA 1
ATOM 1344 C C . GLU B 1 76 ? 15.574 -7.062 -14.912 1.00 38.23 55 GLU B C 1
ATOM 1345 O O . GLU B 1 76 ? 16.091 -7.099 -16.022 1.00 37.43 55 GLU B O 1
ATOM 1351 N N . ILE B 1 77 ? 14.416 -7.659 -14.652 1.00 37.21 56 ILE B N 1
ATOM 1352 C CA . ILE B 1 77 ? 13.639 -8.325 -15.677 1.00 35.72 56 ILE B CA 1
ATOM 1353 C C . ILE B 1 77 ? 13.085 -7.317 -16.704 1.00 39.37 56 ILE B C 1
ATOM 1354 O O . ILE B 1 77 ? 13.011 -7.602 -17.886 1.00 37.74 56 ILE B O 1
ATOM 1359 N N . GLU B 1 78 ? 12.705 -6.141 -16.239 1.00 45.04 57 GLU B N 1
ATOM 1360 C CA . GLU B 1 78 ? 12.228 -5.084 -17.115 1.00 47.64 57 GLU B CA 1
ATOM 1361 C C . GLU B 1 78 ? 13.380 -4.610 -18.013 1.00 46.48 57 GLU B C 1
ATOM 1362 O O . GLU B 1 78 ? 13.210 -4.461 -19.231 1.00 45.64 57 GLU B O 1
ATOM 1368 N N . GLU B 1 79 ? 14.538 -4.361 -17.400 1.00 42.87 58 GLU B N 1
ATOM 1369 C CA . GLU B 1 79 ? 15.713 -3.919 -18.132 1.00 44.13 58 GLU B CA 1
ATOM 1370 C C . GLU B 1 79 ? 16.167 -4.914 -19.215 1.00 41.96 58 GLU B C 1
ATOM 1371 O O . GLU B 1 79 ? 16.729 -4.515 -20.223 1.00 44.58 58 GLU B O 1
ATOM 1377 N N . GLU B 1 80 ? 15.918 -6.202 -18.997 1.00 39.89 59 GLU B N 1
ATOM 1378 C CA . GLU B 1 80 ? 16.483 -7.265 -19.832 1.00 37.74 59 GLU B CA 1
ATOM 1379 C C . GLU B 1 80 ? 15.505 -7.781 -20.872 1.00 37.57 59 GLU B C 1
ATOM 1380 O O . GLU B 1 80 ? 15.908 -8.179 -21.953 1.00 38.50 59 GLU B O 1
ATOM 1386 N N . LEU B 1 81 ? 14.233 -7.785 -20.520 1.00 36.85 60 LEU B N 1
ATOM 1387 C CA . LEU B 1 81 ? 13.207 -8.433 -21.299 1.00 37.58 60 LEU B CA 1
ATOM 1388 C C . LEU B 1 81 ? 12.015 -7.541 -21.658 1.00 39.76 60 LEU B C 1
ATOM 1389 O O . LEU B 1 81 ? 11.160 -7.933 -22.448 1.00 38.00 60 LEU B O 1
ATOM 1394 N N . GLY B 1 82 ? 11.934 -6.360 -21.054 1.00 42.77 61 GLY B N 1
ATOM 1395 C CA . GLY B 1 82 ? 10.847 -5.431 -21.341 1.00 44.03 61 GLY B CA 1
ATOM 1396 C C . GLY B 1 82 ? 9.480 -5.852 -20.836 1.00 45.59 61 GLY B C 1
ATOM 1397 O O . GLY B 1 82 ? 8.472 -5.401 -21.364 1.00 46.63 61 GLY B O 1
ATOM 1398 N N . ILE B 1 83 ? 9.430 -6.706 -19.814 1.00 45.69 62 ILE B N 1
ATOM 1399 C CA . ILE B 1 83 ? 8.151 -7.113 -19.215 1.00 46.69 62 ILE B CA 1
ATOM 1400 C C . ILE B 1 83 ? 8.092 -6.745 -17.722 1.00 50.71 62 ILE B C 1
ATOM 1401 O O . ILE B 1 83 ? 9.120 -6.462 -17.099 1.00 50.30 62 ILE B O 1
ATOM 1406 N N . ALA B 1 84 ? 6.874 -6.704 -17.179 1.00 55.12 63 ALA B N 1
ATOM 1407 C CA . ALA B 1 84 ? 6.610 -6.266 -15.805 1.00 56.47 63 ALA B CA 1
ATOM 1408 C C . ALA B 1 84 ? 6.064 -7.466 -15.044 1.00 58.27 63 ALA B C 1
ATOM 1409 O O . ALA B 1 84 ? 4.963 -7.945 -15.339 1.00 55.96 63 ALA B O 1
ATOM 1411 N N . LEU B 1 85 ? 6.845 -7.978 -14.092 1.00 61.69 64 LEU B N 1
ATOM 1412 C CA . LEU B 1 85 ? 6.425 -9.159 -13.335 1.00 65.97 64 LEU B CA 1
ATOM 1413 C C . LEU B 1 85 ? 5.240 -8.829 -12.417 1.00 71.00 64 LEU B C 1
ATOM 1414 O O . LEU B 1 85 ? 5.155 -7.736 -11.852 1.00 63.91 64 LEU B O 1
ATOM 1419 N N . GLU B 1 86 ? 4.325 -9.787 -12.298 1.00 76.49 65 GLU B N 1
ATOM 1420 C CA . GLU B 1 86 ? 3.198 -9.677 -11.392 1.00 81.26 65 GLU B CA 1
ATOM 1421 C C . GLU B 1 86 ? 3.130 -10.935 -10.511 1.00 83.82 65 GLU B C 1
ATOM 1422 O O . GLU B 1 86 ? 3.175 -12.075 -11.022 1.00 82.18 65 GLU B O 1
ATOM 1428 N N . ARG B 1 87 ? 3.072 -10.709 -9.194 1.00 80.51 66 ARG B N 1
ATOM 1429 C CA . ARG B 1 87 ? 2.773 -11.754 -8.203 1.00 81.91 66 ARG B CA 1
ATOM 1430 C C . ARG B 1 87 ? 3.834 -12.881 -8.148 1.00 78.21 66 ARG B C 1
ATOM 1431 O O . ARG B 1 87 ? 3.507 -14.077 -8.137 1.00 85.66 66 ARG B O 1
ATOM 1433 N N . ALA B 1 88 ? 5.108 -12.508 -8.102 1.00 69.78 67 ALA B N 1
ATOM 1434 C CA . ALA B 1 88 ? 6.167 -13.517 -8.033 1.00 65.57 67 ALA B CA 1
ATOM 1435 C C . ALA B 1 88 ? 6.324 -14.022 -6.584 1.00 61.53 67 ALA B C 1
ATOM 1436 O O . ALA B 1 88 ? 6.360 -13.220 -5.666 1.00 61.57 67 ALA B O 1
ATOM 1438 N N . THR B 1 89 ? 6.425 -15.339 -6.389 1.00 56.91 68 THR B N 1
ATOM 1439 C CA . THR B 1 89 ? 6.615 -15.921 -5.044 1.00 53.61 68 THR B CA 1
ATOM 1440 C C . THR B 1 89 ? 8.016 -16.553 -4.875 1.00 47.18 68 THR B C 1
ATOM 1441 O O . THR B 1 89 ? 8.574 -17.102 -5.815 1.00 48.11 68 THR B O 1
ATOM 1445 N N . LEU B 1 90 ? 8.578 -16.489 -3.674 1.00 43.70 69 LEU B N 1
ATOM 1446 C CA . LEU B 1 90 ? 9.949 -16.994 -3.416 1.00 40.95 69 LEU B CA 1
ATOM 1447 C C . LEU B 1 90 ? 10.042 -18.473 -3.759 1.00 39.19 69 LEU B C 1
ATOM 1448 O O . LEU B 1 90 ? 9.178 -19.205 -3.347 1.00 39.77 69 LEU B O 1
ATOM 1453 N N . LEU B 1 91 ? 11.057 -18.899 -4.531 1.00 36.87 70 LEU B N 1
ATOM 1454 C CA . LEU B 1 91 ? 11.219 -20.334 -4.909 1.00 37.53 70 LEU B CA 1
ATOM 1455 C C . LEU B 1 91 ? 12.395 -21.039 -4.203 1.00 38.53 70 LEU B C 1
ATOM 1456 O O . LEU B 1 91 ? 12.241 -22.138 -3.675 1.00 40.64 70 LEU B O 1
ATOM 1461 N N . CYS B 1 92 ? 13.562 -20.404 -4.206 1.00 35.57 71 CYS B N 1
ATOM 1462 C CA . CYS B 1 92 ? 14.725 -20.978 -3.588 1.00 35.68 71 CYS B CA 1
ATOM 1463 C C . CYS B 1 92 ? 15.755 -19.877 -3.466 1.00 33.34 71 CYS B C 1
ATOM 1464 O O . CYS B 1 92 ? 15.498 -18.754 -3.897 1.00 30.84 71 CYS B O 1
ATOM 1467 N N . VAL B 1 93 ? 16.897 -20.204 -2.857 1.00 32.49 72 VAL B N 1
ATOM 1468 C CA . VAL B 1 93 ? 18.050 -19.308 -2.808 1.00 32.24 72 VAL B CA 1
ATOM 1469 C C . VAL B 1 93 ? 19.281 -20.032 -3.354 1.00 33.56 72 VAL B C 1
ATOM 1470 O O . VAL B 1 93 ? 19.646 -21.104 -2.892 1.00 34.22 72 VAL B O 1
ATOM 1474 N N . VAL B 1 94 ? 19.892 -19.451 -4.376 1.00 34.76 73 VAL B N 1
ATOM 1475 C CA . VAL B 1 94 ? 21.027 -20.052 -5.041 1.00 34.48 73 VAL B CA 1
ATOM 1476 C C . VAL B 1 94 ? 22.320 -19.536 -4.426 1.00 34.16 73 VAL B C 1
ATOM 1477 O O . VAL B 1 94 ? 22.512 -18.326 -4.312 1.00 33.99 73 VAL B O 1
ATOM 1481 N N . ASP B 1 95 ? 23.192 -20.472 -4.048 1.00 34.71 74 ASP B N 1
ATOM 1482 C CA . ASP B 1 95 ? 24.577 -20.203 -3.768 1.00 35.72 74 ASP B CA 1
ATOM 1483 C C . ASP B 1 95 ? 25.374 -20.282 -5.063 1.00 37.17 74 ASP B C 1
ATOM 1484 O O . ASP B 1 95 ? 25.457 -21.360 -5.667 1.00 37.76 74 ASP B O 1
ATOM 1489 N N . HIS B 1 96 ? 25.987 -19.178 -5.481 1.00 35.79 75 HIS B N 1
ATOM 1490 C CA . HIS B 1 96 ? 26.943 -19.228 -6.604 1.00 37.39 75 HIS B CA 1
ATOM 1491 C C . HIS B 1 96 ? 28.331 -19.008 -6.062 1.00 38.19 75 HIS B C 1
ATOM 1492 O O . HIS B 1 96 ? 28.765 -17.854 -5.896 1.00 37.02 75 HIS B O 1
ATOM 1499 N N . ILE B 1 97 ? 29.011 -20.118 -5.745 1.00 35.74 76 ILE B N 1
ATOM 1500 C CA . ILE B 1 97 ? 30.307 -20.086 -5.110 1.00 35.55 76 ILE B CA 1
ATOM 1501 C C . ILE B 1 97 ? 31.328 -20.568 -6.137 1.00 37.45 76 ILE B C 1
ATOM 1502 O O . ILE B 1 97 ? 31.235 -21.691 -6.644 1.00 37.58 76 ILE B O 1
ATOM 1507 N N . ASP B 1 98 ? 32.301 -19.725 -6.453 1.00 39.46 77 ASP B N 1
ATOM 1508 C CA . ASP B 1 98 ? 33.314 -20.066 -7.461 1.00 40.91 77 ASP B CA 1
ATOM 1509 C C . ASP B 1 98 ? 34.638 -19.495 -7.018 1.00 41.29 77 ASP B C 1
ATOM 1510 O O . ASP B 1 98 ? 35.007 -18.380 -7.412 1.00 39.75 77 ASP B O 1
ATOM 1515 N N . ALA B 1 99 ? 35.331 -20.248 -6.161 1.00 41.27 78 ALA B N 1
ATOM 1516 C CA . ALA B 1 99 ? 36.596 -19.806 -5.575 1.00 42.14 78 ALA B CA 1
ATOM 1517 C C . ALA B 1 99 ? 37.615 -19.530 -6.672 1.00 43.62 78 ALA B C 1
ATOM 1518 O O . ALA B 1 99 ? 38.330 -18.540 -6.603 1.00 46.91 78 ALA B O 1
ATOM 1520 N N . ALA B 1 100 ? 37.691 -20.414 -7.663 1.00 44.22 79 ALA B N 1
ATOM 1521 C CA . ALA B 1 100 ? 38.658 -20.286 -8.779 1.00 46.66 79 ALA B CA 1
ATOM 1522 C C . ALA B 1 100 ? 38.577 -18.933 -9.491 1.00 46.54 79 ALA B C 1
ATOM 1523 O O . ALA B 1 100 ? 39.603 -18.332 -9.786 1.00 48.92 79 ALA B O 1
ATOM 1525 N N . ASN B 1 101 ? 37.360 -18.454 -9.745 1.00 46.40 80 ASN B N 1
ATOM 1526 C CA . ASN B 1 101 ? 37.151 -17.158 -10.416 1.00 45.96 80 ASN B CA 1
ATOM 1527 C C . ASN B 1 101 ? 36.886 -16.019 -9.467 1.00 45.19 80 ASN B C 1
ATOM 1528 O O . ASN B 1 101 ? 36.643 -14.892 -9.903 1.00 45.75 80 ASN B O 1
ATOM 1533 N N . GLY B 1 102 ? 36.972 -16.303 -8.175 1.00 44.14 81 GLY B N 1
ATOM 1534 C CA . GLY B 1 102 ? 36.958 -15.263 -7.158 1.00 43.23 81 GLY B CA 1
ATOM 1535 C C . GLY B 1 102 ? 35.590 -14.648 -6.929 1.00 41.33 81 GLY B C 1
ATOM 1536 O O . GLY B 1 102 ? 35.497 -13.512 -6.527 1.00 39.66 81 GLY B O 1
ATOM 1537 N N . GLU B 1 103 ? 34.522 -15.403 -7.132 1.00 43.27 82 GLU B N 1
ATOM 1538 C CA . GLU B 1 103 ? 33.206 -14.864 -6.858 1.00 46.54 82 GLU B CA 1
ATOM 1539 C C . GLU B 1 103 ? 32.203 -15.715 -6.052 1.00 45.23 82 GLU B C 1
ATOM 1540 O O . GLU B 1 103 ? 32.201 -16.960 -6.068 1.00 41.67 82 GLU B O 1
ATOM 1546 N N . HIS B 1 104 ? 31.369 -14.976 -5.312 1.00 42.12 83 HIS B N 1
ATOM 1547 C CA . HIS B 1 104 ? 30.383 -15.542 -4.427 1.00 38.01 83 HIS B CA 1
ATOM 1548 C C . HIS B 1 104 ? 29.183 -14.654 -4.457 1.00 36.10 83 HIS B C 1
ATOM 1549 O O . HIS B 1 104 ? 29.238 -13.526 -3.976 1.00 36.28 83 HIS B O 1
ATOM 1556 N N . TRP B 1 105 ? 28.104 -15.154 -5.051 1.00 35.73 84 TRP B N 1
ATOM 1557 C CA . TRP B 1 105 ? 26.798 -14.493 -5.060 1.00 36.20 84 TRP B CA 1
ATOM 1558 C C . TRP B 1 105 ? 25.827 -15.369 -4.332 1.00 33.46 84 TRP B C 1
ATOM 1559 O O . TRP B 1 105 ? 25.896 -16.583 -4.474 1.00 33.01 84 TRP B O 1
ATOM 1570 N N . VAL B 1 106 ? 24.898 -14.761 -3.584 1.00 32.22 85 VAL B N 1
ATOM 1571 C CA . VAL B 1 106 ? 23.726 -15.445 -3.051 1.00 30.11 85 VAL B CA 1
ATOM 1572 C C . VAL B 1 106 ? 22.535 -14.784 -3.718 1.00 32.20 85 VAL B C 1
ATOM 1573 O O . VAL B 1 106 ? 22.442 -13.567 -3.742 1.00 32.67 85 VAL B O 1
ATOM 1577 N N . ALA B 1 107 ? 21.649 -15.582 -4.314 1.00 32.62 86 ALA B N 1
ATOM 1578 C CA . ALA B 1 107 ? 20.616 -15.061 -5.202 1.00 30.75 86 ALA B CA 1
ATOM 1579 C C . ALA B 1 107 ? 19.261 -15.703 -4.917 1.00 31.10 86 ALA B C 1
ATOM 1580 O O . ALA B 1 107 ? 19.017 -16.823 -5.333 1.00 31.64 86 ALA B O 1
ATOM 1582 N N . PRO B 1 108 ? 18.358 -14.971 -4.242 1.00 31.59 87 PRO B N 1
ATOM 1583 C CA . PRO B 1 108 ? 16.985 -15.407 -4.154 1.00 32.82 87 PRO B CA 1
ATOM 1584 C C . PRO B 1 108 ? 16.349 -15.416 -5.556 1.00 33.79 87 PRO B C 1
ATOM 1585 O O . PRO B 1 108 ? 16.529 -14.459 -6.310 1.00 33.45 87 PRO B O 1
ATOM 1589 N N . VAL B 1 109 ? 15.640 -16.495 -5.885 1.00 32.79 88 VAL B N 1
ATOM 1590 C CA . VAL B 1 109 ? 15.002 -16.682 -7.178 1.00 32.49 88 VAL B CA 1
ATOM 1591 C C . VAL B 1 109 ? 13.509 -16.808 -6.907 1.00 34.65 88 VAL B C 1
ATOM 1592 O O . VAL B 1 109 ? 13.081 -17.598 -6.053 1.00 36.00 88 VAL B O 1
ATOM 1596 N N . TYR B 1 110 ? 12.721 -16.003 -7.627 1.00 36.31 89 TYR B N 1
ATOM 1597 C CA . TYR B 1 110 ? 11.260 -15.945 -7.503 1.00 36.19 89 TYR B CA 1
ATOM 1598 C C . TYR B 1 110 ? 10.612 -16.644 -8.705 1.00 37.93 89 TYR B C 1
ATOM 1599 O O . TYR B 1 110 ? 11.093 -16.541 -9.822 1.00 37.71 89 TYR B O 1
ATOM 1608 N N . LEU B 1 111 ? 9.518 -17.355 -8.466 1.00 41.92 90 LEU B N 1
ATOM 1609 C CA . LEU B 1 111 ? 8.715 -17.993 -9.523 1.00 42.94 90 LEU B CA 1
ATOM 1610 C C . LEU B 1 111 ? 7.605 -17.053 -9.963 1.00 45.62 90 LEU B C 1
ATOM 1611 O O . LEU B 1 111 ? 6.938 -16.443 -9.133 1.00 47.39 90 LEU B O 1
ATOM 1616 N N . ALA B 1 112 ? 7.399 -16.927 -11.264 1.00 51.43 91 ALA B N 1
ATOM 1617 C CA . ALA B 1 112 ? 6.301 -16.098 -11.785 1.00 56.21 91 ALA B CA 1
ATOM 1618 C C . ALA B 1 112 ? 5.662 -16.832 -12.938 1.00 63.66 91 ALA B C 1
ATOM 1619 O O . ALA B 1 112 ? 6.354 -17.442 -13.754 1.00 67.20 91 ALA B O 1
ATOM 1621 N N . HIS B 1 113 ? 4.338 -16.801 -12.981 1.00 75.05 92 HIS B N 1
ATOM 1622 C CA . HIS B 1 113 ? 3.564 -17.331 -14.119 1.00 79.87 92 HIS B CA 1
ATOM 1623 C C . HIS B 1 113 ? 2.930 -16.218 -14.934 1.00 78.30 92 HIS B C 1
ATOM 1624 O O . HIS B 1 113 ? 2.421 -16.457 -16.023 1.00 80.51 92 HIS B O 1
ATOM 1631 N N . ALA B 1 114 ? 2.999 -14.988 -14.417 1.00 79.49 93 ALA B N 1
ATOM 1632 C CA . ALA B 1 114 ? 2.194 -13.863 -14.879 1.00 74.24 93 ALA B CA 1
ATOM 1633 C C . ALA B 1 114 ? 3.032 -12.584 -15.025 1.00 70.23 93 ALA B C 1
ATOM 1634 O O . ALA B 1 114 ? 3.822 -12.223 -14.126 1.00 66.82 93 ALA B O 1
ATOM 1636 N N . PHE B 1 115 ? 2.820 -11.882 -16.134 1.00 61.77 94 PHE B N 1
ATOM 1637 C CA . PHE B 1 115 ? 3.486 -10.610 -16.387 1.00 59.41 94 PHE B CA 1
ATOM 1638 C C . PHE B 1 115 ? 2.740 -9.861 -17.483 1.00 58.33 94 PHE B C 1
ATOM 1639 O O . PHE B 1 115 ? 1.856 -10.423 -18.132 1.00 55.27 94 PHE B O 1
ATOM 1647 N N . SER B 1 116 ? 3.104 -8.597 -17.681 1.00 57.97 95 SER B N 1
ATOM 1648 C CA . SER B 1 116 ? 2.535 -7.768 -18.740 1.00 58.74 95 SER B CA 1
ATOM 1649 C C . SER B 1 116 ? 3.635 -7.368 -19.721 1.00 55.09 95 SER B C 1
ATOM 1650 O O . SER B 1 116 ? 4.800 -7.250 -19.352 1.00 53.42 95 SER B O 1
ATOM 1653 N N . GLY B 1 117 ? 3.248 -7.157 -20.972 1.00 54.63 96 GLY B N 1
ATOM 1654 C CA . GLY B 1 117 ? 4.194 -6.864 -22.033 1.00 52.43 96 GLY B CA 1
ATOM 1655 C C . GLY B 1 117 ? 4.664 -8.146 -22.702 1.00 49.45 96 GLY B C 1
ATOM 1656 O O . GLY B 1 117 ? 4.288 -9.249 -22.323 1.00 45.47 96 GLY B O 1
ATOM 1657 N N . GLU B 1 118 ? 5.482 -7.985 -23.727 1.00 49.86 97 GLU B N 1
ATOM 1658 C CA . GLU B 1 118 ? 5.930 -9.107 -24.534 1.00 49.22 97 GLU B CA 1
ATOM 1659 C C . GLU B 1 118 ? 7.460 -9.168 -24.426 1.00 43.75 97 GLU B C 1
ATOM 1660 O O . GLU B 1 118 ? 8.131 -8.138 -24.519 1.00 40.10 97 GLU B O 1
ATOM 1666 N N . PRO B 1 119 ? 8.008 -10.364 -24.166 1.00 40.72 98 PRO B N 1
ATOM 1667 C CA . PRO B 1 119 ? 9.468 -10.467 -23.9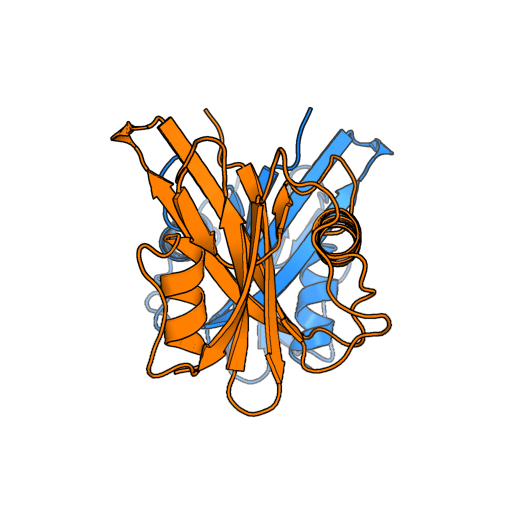98 1.00 39.50 98 PRO B CA 1
ATOM 1668 C C . PRO B 1 119 ? 10.197 -10.131 -25.275 1.00 39.29 98 PRO B C 1
ATOM 1669 O O . PRO B 1 119 ? 9.804 -10.576 -26.344 1.00 42.06 98 PRO B O 1
ATOM 1673 N N . ARG B 1 120 ? 11.221 -9.311 -25.156 1.00 40.29 99 ARG B N 1
ATOM 1674 C CA . ARG B 1 120 ? 11.932 -8.807 -26.310 1.00 39.92 99 ARG B CA 1
ATOM 1675 C C . ARG B 1 120 ? 13.376 -8.647 -25.908 1.00 38.81 99 ARG B C 1
ATOM 1676 O O . ARG B 1 120 ? 13.691 -8.621 -24.717 1.00 38.38 99 ARG B O 1
ATOM 1684 N N . VAL B 1 121 ? 14.253 -8.605 -26.897 1.00 39.11 100 VAL B N 1
ATOM 1685 C CA . VAL B 1 121 ? 15.669 -8.479 -26.641 1.00 40.28 100 VAL B CA 1
ATOM 1686 C C . VAL B 1 121 ? 15.923 -7.007 -26.471 1.00 41.84 100 VAL B C 1
ATOM 1687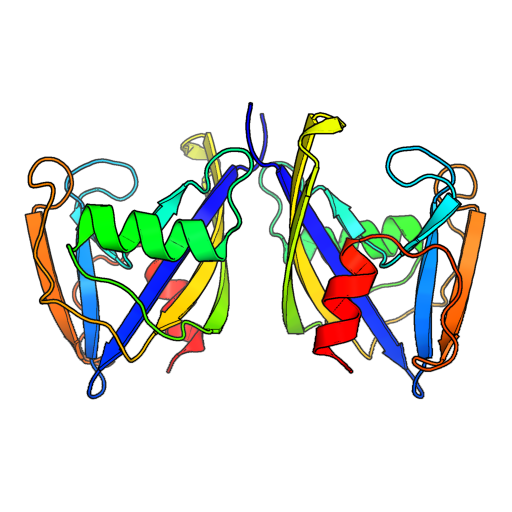 O O . VAL B 1 121 ? 16.170 -6.310 -27.435 1.00 42.62 100 VAL B O 1
ATOM 1691 N N . VAL B 1 122 ? 15.867 -6.539 -25.227 1.00 42.80 101 VAL B N 1
ATOM 1692 C CA . VAL B 1 122 ? 15.987 -5.137 -24.961 1.00 43.18 101 VAL B CA 1
ATOM 1693 C C . VAL B 1 122 ? 17.389 -4.682 -25.284 1.00 44.58 101 VAL B C 1
ATOM 1694 O O . VAL B 1 122 ? 17.574 -3.581 -25.783 1.00 45.48 101 VAL B O 1
ATOM 1698 N N . GLU B 1 123 ? 18.382 -5.518 -24.984 1.00 44.77 102 GLU B N 1
ATOM 1699 C CA . GLU B 1 123 ? 19.779 -5.072 -25.057 1.00 47.31 102 GLU B CA 1
ATOM 1700 C C . GLU B 1 123 ? 20.709 -6.172 -25.565 1.00 47.49 102 GLU B C 1
ATOM 1701 O O . GLU B 1 123 ? 21.236 -6.945 -24.779 1.00 46.06 102 GLU B O 1
ATOM 1707 N N . PRO B 1 124 ? 20.915 -6.241 -26.890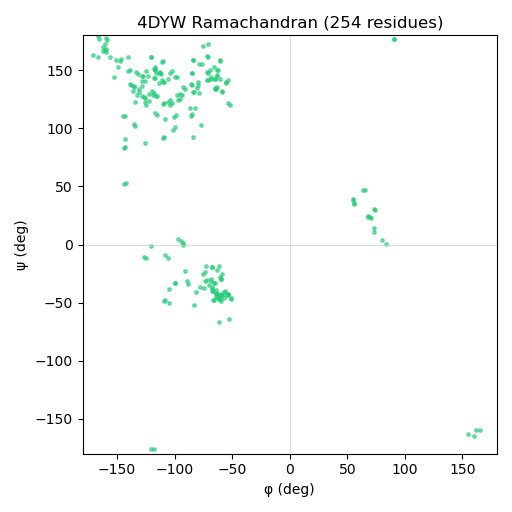 1.00 47.60 103 PRO B N 1
ATOM 1708 C CA . PRO B 1 124 ? 21.700 -7.322 -27.498 1.00 46.42 103 PRO B CA 1
ATOM 1709 C C . PRO B 1 124 ? 23.157 -7.376 -27.086 1.00 47.90 103 PRO B C 1
ATOM 1710 O O . PRO B 1 124 ? 23.782 -8.428 -27.227 1.00 48.90 103 PRO B O 1
ATOM 1714 N N . ASP B 1 125 ? 23.712 -6.268 -26.605 1.00 51.60 104 ASP B N 1
ATOM 1715 C CA . ASP B 1 125 ? 25.127 -6.271 -26.164 1.00 50.93 104 ASP B CA 1
ATOM 1716 C C . ASP B 1 125 ? 25.307 -7.038 -24.842 1.00 47.67 104 ASP B C 1
ATOM 1717 O O . ASP B 1 125 ? 26.398 -7.464 -24.544 1.00 45.17 104 ASP B O 1
ATOM 1719 N N . ARG B 1 126 ? 24.221 -7.245 -24.090 1.00 47.90 105 ARG B N 1
ATOM 1720 C CA . ARG B 1 126 ? 24.232 -7.922 -22.790 1.00 46.01 105 ARG B CA 1
ATOM 1721 C C . ARG B 1 126 ? 23.663 -9.354 -22.921 1.00 44.08 105 ARG B C 1
ATOM 1722 O O . ARG B 1 126 ? 24.250 -10.346 -22.419 1.00 41.33 105 ARG B O 1
ATOM 1730 N N . HIS B 1 127 ? 22.489 -9.446 -23.546 1.00 38.98 106 HIS B N 1
ATOM 1731 C CA . HIS B 1 127 ? 21.913 -10.725 -23.871 1.00 37.63 106 HIS B CA 1
ATOM 1732 C C . HIS B 1 127 ? 21.424 -10.684 -25.273 1.00 37.58 106 HIS B C 1
ATOM 1733 O O . HIS B 1 127 ? 20.530 -9.911 -25.604 1.00 36.60 106 HIS B O 1
ATOM 1740 N N . GLU B 1 128 ? 21.922 -11.599 -26.081 1.00 37.45 107 GLU B N 1
ATOM 1741 C CA . GLU B 1 128 ? 21.697 -11.533 -27.517 1.00 37.89 107 GLU B CA 1
ATOM 1742 C C . GLU B 1 128 ? 20.446 -12.281 -27.975 1.00 35.78 107 GLU B C 1
ATOM 1743 O O . GLU B 1 128 ? 19.924 -11.963 -29.045 1.00 33.12 107 GLU B O 1
ATOM 1749 N N . ALA B 1 129 ? 19.988 -13.252 -27.169 1.00 32.69 108 ALA B N 1
ATOM 1750 C CA . ALA B 1 129 ? 18.884 -14.145 -27.528 1.00 32.24 108 ALA B CA 1
ATOM 1751 C C . ALA B 1 129 ? 17.998 -14.403 -26.324 1.00 32.25 108 ALA B C 1
ATOM 1752 O O . ALA B 1 129 ? 18.419 -14.217 -25.173 1.00 31.15 108 ALA B O 1
ATOM 1754 N N . LEU B 1 130 ? 16.783 -14.871 -26.610 1.00 31.38 109 LEU B N 1
ATOM 1755 C CA . LEU B 1 130 ? 15.793 -15.190 -25.578 1.00 30.97 109 LEU B CA 1
ATOM 1756 C C . LEU B 1 130 ? 14.969 -16.330 -26.134 1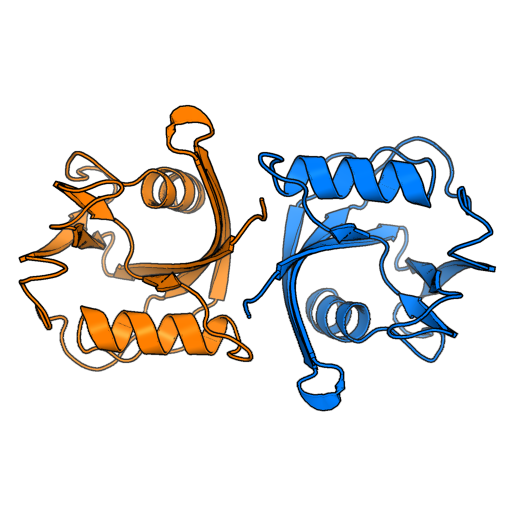.00 30.25 109 LEU B C 1
ATOM 1757 O O . LEU B 1 130 ? 14.854 -16.466 -27.346 1.00 29.80 109 LEU B O 1
ATOM 1762 N N . GLY B 1 131 ? 14.419 -17.152 -25.253 1.00 29.17 110 GLY B N 1
ATOM 1763 C CA . GLY B 1 131 ? 13.588 -18.252 -25.691 1.00 29.35 110 GLY B CA 1
ATOM 1764 C C . GLY B 1 131 ? 12.785 -18.893 -24.577 1.00 31.23 110 GLY B C 1
ATOM 1765 O O . GLY B 1 131 ? 13.062 -18.685 -23.375 1.00 28.94 110 GLY B O 1
ATOM 1766 N N . TRP B 1 132 ? 11.753 -19.624 -25.008 1.00 32.32 111 TRP B N 1
ATOM 1767 C CA . TRP B 1 132 ? 10.862 -20.372 -24.151 1.00 33.32 111 TRP B CA 1
ATOM 1768 C C . TRP B 1 132 ? 11.161 -21.821 -24.349 1.00 34.71 111 TRP B C 1
ATOM 1769 O O . TRP B 1 132 ? 10.803 -22.403 -25.387 1.00 33.65 111 TRP B O 1
ATOM 1780 N N . PHE B 1 133 ? 11.780 -22.434 -23.346 1.00 35.40 112 PHE B N 1
ATOM 1781 C CA . PHE B 1 133 ? 12.311 -23.777 -23.490 1.00 36.52 112 PHE B CA 1
ATOM 1782 C C . PHE B 1 133 ? 11.548 -24.744 -22.602 1.00 40.62 112 PHE B C 1
ATOM 1783 O O . PHE B 1 133 ? 11.199 -24.423 -21.477 1.00 44.92 112 PHE B O 1
ATOM 1791 N N . ALA B 1 134 ? 11.278 -25.924 -23.138 1.00 44.54 113 ALA B N 1
ATOM 1792 C CA . ALA B 1 134 ? 10.561 -26.965 -22.432 1.00 47.10 113 ALA B CA 1
ATOM 1793 C C . ALA B 1 134 ? 11.486 -27.496 -21.356 1.00 48.88 113 ALA B C 1
ATOM 1794 O O . ALA B 1 134 ? 12.684 -27.646 -21.590 1.00 50.92 113 ALA B O 1
ATOM 1796 N N . LEU B 1 135 ? 10.949 -27.800 -20.184 1.00 54.98 114 LEU B N 1
ATOM 1797 C CA . LEU B 1 135 ? 11.815 -28.130 -19.031 1.00 59.47 114 LEU B CA 1
ATOM 1798 C C . LEU B 1 135 ? 12.579 -29.441 -19.215 1.00 64.06 114 LEU B C 1
ATOM 1799 O O . LEU B 1 135 ? 13.581 -29.668 -18.535 1.00 61.35 114 LEU B O 1
ATOM 1804 N N . ASP B 1 136 ? 12.101 -30.283 -20.138 1.00 65.74 115 ASP B N 1
ATOM 1805 C CA . ASP B 1 136 ? 12.765 -31.542 -20.500 1.00 69.94 115 ASP B CA 1
ATOM 1806 C C . ASP B 1 136 ? 13.733 -31.419 -21.698 1.00 69.96 115 ASP B C 1
ATOM 1807 O O . ASP B 1 136 ? 14.347 -32.416 -22.100 1.00 74.55 115 ASP B O 1
ATOM 1812 N N . ASP B 1 137 ? 13.863 -30.223 -22.275 1.00 63.24 116 ASP B N 1
ATOM 1813 C CA . ASP B 1 137 ? 14.639 -30.041 -23.520 1.00 61.15 116 ASP B CA 1
ATOM 1814 C C . ASP B 1 137 ? 15.398 -28.705 -23.449 1.00 56.37 116 ASP B C 1
ATOM 1815 O O . ASP B 1 137 ? 15.339 -27.853 -24.342 1.00 51.12 116 ASP B O 1
ATOM 1820 N N . LEU B 1 138 ? 16.134 -28.555 -22.360 1.00 51.99 117 LEU B N 1
ATOM 1821 C CA . LEU B 1 138 ? 16.812 -27.315 -22.059 1.00 47.72 117 LEU B CA 1
ATOM 1822 C C . LEU B 1 138 ? 17.997 -27.062 -22.999 1.00 46.49 117 LEU B C 1
ATOM 1823 O O . LEU B 1 138 ? 18.655 -27.999 -23.445 1.00 48.27 117 LEU B O 1
ATOM 1828 N N . PRO B 1 139 ? 18.277 -25.779 -23.298 1.00 42.79 118 PRO B N 1
ATOM 1829 C CA . PRO B 1 139 ? 19.461 -25.466 -24.074 1.00 40.52 118 PRO B CA 1
ATOM 1830 C C . PRO B 1 139 ? 20.707 -25.688 -23.249 1.00 39.95 118 PRO B C 1
ATOM 1831 O O . PRO B 1 139 ? 20.627 -25.913 -22.041 1.00 40.76 118 PRO B O 1
ATOM 1835 N N . GLN B 1 140 ? 21.848 -25.577 -23.904 1.00 42.41 119 GLN B N 1
ATOM 1836 C CA . GLN B 1 140 ? 23.136 -25.712 -23.261 1.00 43.53 119 GLN B CA 1
ATOM 1837 C C . GLN B 1 140 ? 24.071 -24.653 -23.803 1.00 40.26 119 GLN B C 1
ATOM 1838 O O . GLN B 1 140 ? 23.923 -24.207 -24.949 1.00 36.35 119 GLN B O 1
ATOM 1844 N N . PRO B 1 141 ? 25.026 -24.211 -22.977 1.00 38.49 120 PRO B N 1
ATOM 1845 C CA . PRO B 1 141 ? 25.188 -24.475 -21.546 1.00 38.90 120 PRO B CA 1
ATOM 1846 C C . PRO B 1 141 ? 24.248 -23.607 -20.688 1.00 35.37 120 PRO B C 1
ATOM 1847 O O . PRO B 1 141 ? 23.818 -22.531 -21.121 1.00 33.48 120 PRO B O 1
ATOM 1851 N N . LEU B 1 142 ? 23.919 -24.067 -19.492 1.00 34.25 121 LEU B N 1
ATOM 1852 C CA . LEU B 1 142 ? 23.096 -23.251 -18.578 1.00 34.60 121 LEU B CA 1
ATOM 1853 C C . LEU B 1 142 ? 23.953 -22.607 -17.505 1.00 34.01 121 LEU B C 1
ATOM 1854 O O . LEU B 1 142 ? 24.928 -23.193 -17.067 1.00 35.39 121 LEU B O 1
ATOM 1859 N N . THR B 1 143 ? 23.568 -21.438 -17.016 1.00 34.55 122 THR B N 1
ATOM 1860 C CA . THR B 1 143 ? 24.245 -20.891 -15.836 1.00 34.14 122 THR B CA 1
ATOM 1861 C C . THR B 1 143 ? 24.015 -21.821 -14.647 1.00 38.01 122 THR B C 1
ATOM 1862 O O . THR B 1 143 ? 22.958 -22.487 -14.546 1.00 36.21 122 THR B O 1
ATOM 1866 N N . HIS B 1 144 ? 24.986 -21.846 -13.730 1.00 41.93 123 HIS B N 1
ATOM 1867 C CA . HIS B 1 144 ? 24.817 -22.573 -12.467 1.00 43.30 123 HIS B CA 1
ATOM 1868 C C . HIS B 1 144 ? 23.539 -22.225 -11.751 1.00 42.84 123 HIS B C 1
ATOM 1869 O O . HIS B 1 144 ? 22.822 -23.116 -11.307 1.00 43.66 123 HIS B O 1
ATOM 1876 N N . ALA B 1 145 ? 23.222 -20.935 -11.649 1.00 40.87 124 ALA B N 1
ATOM 1877 C CA . ALA B 1 145 ? 22.001 -20.512 -10.952 1.00 40.56 124 ALA B CA 1
ATOM 1878 C C . ALA B 1 145 ? 20.756 -21.189 -11.522 1.00 41.35 124 ALA B C 1
ATOM 1879 O O . ALA B 1 145 ? 19.875 -21.623 -10.769 1.00 40.12 124 ALA B O 1
ATOM 1881 N N . THR B 1 146 ? 20.680 -21.260 -12.851 1.00 42.76 125 THR B N 1
ATOM 1882 C CA . THR B 1 146 ? 19.555 -21.904 -13.537 1.00 40.38 125 THR B CA 1
ATOM 1883 C C . THR B 1 146 ? 19.453 -23.365 -13.250 1.00 39.13 125 THR B C 1
ATOM 1884 O O . THR B 1 146 ? 18.353 -23.878 -13.095 1.00 42.73 125 THR B O 1
ATOM 1888 N N . ARG B 1 147 ? 20.580 -24.061 -13.182 1.00 42.84 126 ARG B N 1
ATOM 1889 C CA . ARG B 1 147 ? 20.541 -25.508 -12.879 1.00 45.19 126 ARG B CA 1
ATOM 1890 C C . ARG B 1 147 ? 19.924 -25.766 -11.513 1.00 44.16 126 ARG B C 1
ATOM 1891 O O . ARG B 1 147 ? 19.057 -26.632 -11.369 1.00 46.62 126 ARG B O 1
ATOM 1899 N N . ILE B 1 148 ? 20.363 -25.005 -10.515 1.00 45.58 127 ILE B N 1
ATOM 1900 C CA . ILE B 1 148 ? 19.823 -25.115 -9.154 1.00 45.84 127 ILE B CA 1
ATOM 1901 C C . ILE B 1 148 ? 18.351 -24.735 -9.053 1.00 45.21 127 ILE B C 1
ATOM 1902 O O . ILE B 1 148 ? 17.559 -25.464 -8.456 1.00 47.61 127 ILE B O 1
ATOM 1907 N N . ALA B 1 149 ? 17.967 -23.637 -9.671 1.00 42.59 128 ALA B N 1
ATOM 1908 C CA . ALA B 1 149 ? 16.555 -23.267 -9.699 1.00 44.90 128 ALA B CA 1
ATOM 1909 C C . ALA B 1 149 ? 15.676 -24.341 -10.376 1.00 47.94 128 ALA B C 1
ATOM 1910 O O . ALA B 1 149 ? 14.592 -24.663 -9.874 1.00 46.89 128 ALA B O 1
ATOM 1912 N N . LEU B 1 150 ? 16.144 -24.904 -11.487 1.00 52.31 129 LEU B N 1
ATOM 1913 C CA . LEU B 1 150 ? 15.378 -25.939 -12.202 1.00 58.04 129 LEU B CA 1
ATOM 1914 C C . LEU B 1 150 ? 15.200 -27.244 -11.421 1.00 64.31 129 LEU B C 1
ATOM 1915 O O . LEU B 1 150 ? 14.176 -27.919 -11.574 1.00 66.15 129 LEU B O 1
ATOM 1920 N N . GLU B 1 151 ? 16.189 -27.611 -10.603 1.00 68.73 130 GLU B N 1
ATOM 1921 C CA . GLU B 1 151 ? 16.055 -28.780 -9.719 1.00 72.68 130 GLU B CA 1
ATOM 1922 C C . GLU B 1 151 ? 14.895 -28.617 -8.721 1.00 75.11 130 GLU B C 1
ATOM 1923 O O . GLU B 1 151 ? 14.291 -29.603 -8.295 1.00 77.23 130 GLU B O 1
ATOM 1929 N N . GLN B 1 152 ? 14.574 -27.370 -8.379 1.00 77.66 131 GLN B N 1
ATOM 1930 C CA . GLN B 1 152 ? 13.516 -27.068 -7.421 1.00 82.10 131 GLN B CA 1
ATOM 1931 C C . GLN B 1 152 ? 12.130 -27.102 -8.048 1.00 84.41 131 GLN B C 1
ATOM 1932 O O . GLN B 1 152 ? 11.198 -27.598 -7.427 1.00 87.46 131 GLN B O 1
ATOM 1938 N N . VAL B 1 153 ? 11.973 -26.571 -9.261 1.00 83.55 132 VAL B N 1
ATOM 1939 C CA . VAL B 1 153 ? 10.742 -26.851 -10.007 1.00 86.62 132 VAL B CA 1
ATOM 1940 C C . VAL B 1 153 ? 10.626 -28.390 -10.267 1.00 89.15 132 VAL B C 1
ATOM 1941 O O . VAL B 1 153 ? 9.752 -29.047 -9.693 1.00 88.89 132 VAL B O 1
ATOM 1945 N N . THR B 1 154 ? 11.535 -28.946 -11.082 1.00 90.61 133 THR B N 1
ATOM 1946 C CA . THR B 1 154 ? 11.618 -30.390 -11.400 1.00 88.33 133 THR B CA 1
ATOM 1947 C C . THR B 1 154 ? 12.237 -31.232 -10.285 1.00 85.99 133 THR B C 1
ATOM 1948 O O . THR B 1 154 ? 11.739 -31.247 -9.161 1.00 86.16 133 THR B O 1
#

InterPro domains:
  IPR000086 NUDIX hydrolase domain [PF00293] (9-123)
  IPR000086 NUDIX hydrolase domain [PS51462] (6-135)
  IPR015797 NUDIX hydrolase-like domain superfamily [SSF55811] (3-132)
  IPR020084 NUDIX hydrolase, conserved site [PS00893] (40-61)
  IPR020476 NUDIX hydrolase [PR00502] (35-49)
  IPR020476 NUDIX hydrolase [PR00502] (49-64)

Foldseek 3Di:
DDEFEKEFEFADEPQWTKWFAWCDDDVHRAIETFITGADDPHPLV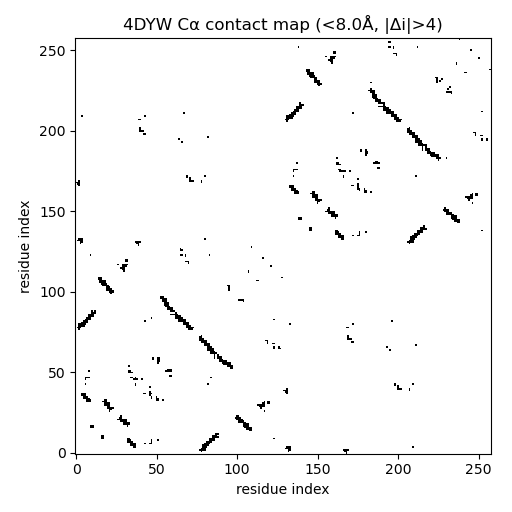VRHQVRCCQAWVKGFDDWAWQDWDWDDDVPVPHTYIYTYTYGHDIDDGTDGNDCVTTDDIDIGRLVGDDDDHDPVRVVSSVRPD/DDAFEKEFEFADDPQWTKWFAFCDDDVHRAIETFITGADDPHPLVVRHQVRCCQAFVKGFDDWAWQDWDWDDDVPVPHTYIYTYTYGHDIDDGGDGNDCNTTNDMDIGRLVGDDPDHDPRRVVSSVRVD

Nearest PDB structures (foldseek):
  4dyw-assembly1_A  TM=1.001E+00  e=2.947E-27  Burkholderia pseudomallei 1710b
  5hzx-assembly2_B  TM=9.100E-01  e=7.016E-10  Danio rerio
  5mzf-assembly3_C  TM=8.624E-01  e=9.424E-10  Canis lupus familiaris
  6ehh-assembly3_C  TM=9.246E-01  e=3.662E-09  Mus musculus
  2b0v-assembly1_A  TM=8.678E-01  e=7.009E-09  Nitrosomonas europaea

CATH classification: 3.90.79.10